Protein AF-A0A957MVU7-F1 (afdb_monomer_lite)

Foldseek 3Di:
DVLLLLVVVLVVCCDPVRVVVCVVVSVVSQVVSCVVVVHRSVVCVVVSVCCVPPPVQLNCLNNDPVWDQQQKAWEQEPVDDQPVRTAIDGNQVCLFWFQWDADDPVNSCVSCVVSVHHPVVSPCPDHLHYTYTPDTDPGTWDKAKEAADDCLPPDLVQALDWGWGARIAIGTPCCVSDPPNVSSNVSRRGDTWTKHWFFPADQVRLCVLLVNDPPQDKGWYAYPVRTITIMDTRPSRVVSSVSCVVNVDRRNDPPPPD

Secondary structure (DSSP, 8-state):
-HHHHHHHHHHHTTSTTTTTTTHHHHHHHHHHHHHHHTS-GGGGHHHHHHHHHH-HHHHHHHH-SS---TTEEEEEETTS-TTTTEEEEEHHHHHHHEEEEE--HHHHHHHHHHTT--GGGGS-SS-S-EEEEEEE-SSPPPEEEEESS--TT--TTTTTS-EEE--EEEEES-GGGSTTHHHHHHHHHH--EEEEEEET--HHHHHHHTT--TTS--EEEE-TTS-EEEEEEHHHHHHHHHHHHHHT--SS------

Radius of gyration: 21.15 Å; chains: 1; bounding box: 61×35×56 Å

pLDDT: mean 87.17, std 9.94, range [28.41, 95.75]

Sequence (258 aa):
WGVFQSLRVVQKLSGHLVRNQYEQVRTNLIRRYGDAFRFGIMKKVGTYNELANEHKTLYDEVTSFRGGTYFGCAVLDESEDGDDQIKTYDLFALIANGNLATLSEDDFRAYVQRQGLRPESVGCENPLAYFRLRGFLPERTRYAIRLKQNVADWDNGRLGVARVLQGVQIQAEYPQSIPDYNGINRRLVQRKVPAVICLQYHPLQLKRNLRLPMLFPLFEFQSLDNLQGAIAFGREALLLHTALKQSRLDCGGTAIIC

Structure (mmCIF, N/CA/C/O backbone):
data_AF-A0A957MVU7-F1
#
_entry.id   AF-A0A957MVU7-F1
#
loop_
_atom_site.group_PDB
_atom_site.id
_atom_site.type_symbol
_atom_site.label_atom_id
_atom_site.label_alt_id
_atom_site.label_comp_id
_atom_site.label_asym_id
_atom_site.label_entity_id
_atom_site.label_seq_id
_atom_site.pdbx_PDB_ins_code
_atom_site.Cartn_x
_atom_site.Cartn_y
_atom_site.Cartn_z
_atom_site.occupancy
_atom_site.B_iso_or_equiv
_atom_site.auth_seq_id
_atom_site.auth_comp_id
_atom_site.auth_asym_id
_atom_site.auth_atom_id
_atom_site.pdbx_PDB_model_num
ATOM 1 N N . TRP A 1 1 ? -10.277 -1.260 12.980 1.00 86.06 1 TRP A N 1
ATOM 2 C CA . TRP A 1 1 ? -10.706 -1.102 11.574 1.00 86.06 1 TRP A CA 1
ATOM 3 C C . TRP A 1 1 ? -11.856 -2.025 11.168 1.00 86.06 1 TRP A C 1
ATOM 5 O O . TRP A 1 1 ? -12.802 -1.520 10.583 1.00 86.06 1 TRP A O 1
ATOM 15 N N . GLY A 1 2 ? -11.875 -3.315 11.545 1.00 85.00 2 GLY A N 1
ATOM 16 C CA . GLY A 1 2 ? -12.972 -4.243 11.184 1.00 85.00 2 GLY A CA 1
ATOM 17 C C . GLY A 1 2 ? -14.398 -3.822 11.595 1.00 85.00 2 GLY A C 1
ATOM 18 O O . GLY A 1 2 ? -15.365 -4.165 10.916 1.00 85.00 2 GLY A O 1
ATOM 19 N N . VAL A 1 3 ? -14.548 -2.998 12.642 1.00 87.69 3 VAL A N 1
ATOM 20 C CA . VAL A 1 3 ? -15.855 -2.423 13.013 1.00 87.69 3 VAL A CA 1
ATOM 21 C C . VAL A 1 3 ? -16.474 -1.582 11.892 1.00 87.69 3 VAL A C 1
ATOM 23 O O . VAL A 1 3 ? -17.686 -1.602 11.711 1.00 87.69 3 VAL A O 1
ATOM 26 N N . PHE A 1 4 ? -15.664 -0.880 11.097 1.00 88.62 4 PHE A N 1
ATOM 27 C CA . PHE A 1 4 ? -16.166 -0.023 10.023 1.00 88.62 4 PHE A CA 1
ATOM 28 C C . PHE A 1 4 ? -16.664 -0.835 8.822 1.00 88.62 4 PHE A C 1
ATOM 30 O O . PHE A 1 4 ? -17.662 -0.464 8.211 1.00 88.62 4 PHE A O 1
ATOM 37 N N . GLN A 1 5 ? -16.055 -1.993 8.542 1.00 86.94 5 GLN A N 1
ATOM 38 C CA . GLN A 1 5 ? -16.598 -2.945 7.564 1.00 86.94 5 GLN A CA 1
ATOM 39 C C . GLN A 1 5 ? -17.967 -3.469 8.010 1.00 86.94 5 GLN A C 1
ATOM 41 O O . GLN A 1 5 ? -18.907 -3.519 7.220 1.00 86.94 5 GLN A O 1
ATOM 46 N N . SER A 1 6 ? -18.102 -3.782 9.300 1.00 88.50 6 SER A N 1
ATOM 47 C CA . SER A 1 6 ? -19.367 -4.244 9.886 1.00 88.50 6 SER A CA 1
ATOM 48 C C . SER A 1 6 ? -20.445 -3.151 9.844 1.00 88.50 6 SER A C 1
ATOM 50 O O . SER A 1 6 ? -21.591 -3.414 9.480 1.00 88.50 6 SER A O 1
ATOM 52 N N . LEU A 1 7 ? -20.070 -1.900 10.136 1.00 88.50 7 LEU A N 1
ATOM 53 C CA . LEU A 1 7 ? -20.958 -0.741 10.019 1.00 88.50 7 LEU A CA 1
ATOM 54 C C . LEU A 1 7 ? -21.428 -0.504 8.583 1.00 88.50 7 LEU A C 1
ATOM 56 O O . LEU A 1 7 ? -22.610 -0.237 8.386 1.00 88.50 7 LEU A O 1
ATOM 60 N N . ARG A 1 8 ? -20.557 -0.669 7.579 1.00 88.12 8 ARG A N 1
ATOM 61 C CA . ARG A 1 8 ? -20.942 -0.554 6.164 1.00 88.12 8 ARG A CA 1
ATOM 62 C C . ARG A 1 8 ? -22.044 -1.547 5.790 1.00 88.12 8 ARG A C 1
ATOM 64 O O . ARG A 1 8 ? -22.980 -1.178 5.083 1.00 88.12 8 ARG A O 1
ATOM 71 N N . VAL A 1 9 ? -21.959 -2.790 6.271 1.00 88.25 9 VAL A N 1
ATOM 72 C CA . VAL A 1 9 ? -23.002 -3.810 6.051 1.00 88.25 9 VAL A CA 1
ATOM 73 C C . VAL A 1 9 ? -24.320 -3.369 6.688 1.00 88.25 9 VAL A C 1
ATOM 75 O O . VAL A 1 9 ? -25.351 -3.343 6.017 1.00 88.25 9 VAL A O 1
ATOM 78 N N . VAL A 1 10 ? -24.285 -2.950 7.956 1.00 88.19 10 VAL A N 1
ATOM 79 C CA . VAL A 1 10 ? -25.474 -2.474 8.685 1.00 88.19 10 VAL A CA 1
ATOM 80 C C . VAL A 1 10 ? -26.109 -1.256 8.003 1.00 88.19 10 VAL A C 1
ATOM 82 O O . VAL A 1 10 ? -27.333 -1.196 7.870 1.00 88.19 10 VAL A O 1
ATOM 85 N N . GLN A 1 11 ? -25.303 -0.305 7.526 1.00 85.88 11 GLN A N 1
ATOM 86 C CA . GLN A 1 11 ? -25.790 0.869 6.802 1.00 85.88 11 GLN A CA 1
ATOM 87 C C . GLN A 1 11 ? -26.422 0.503 5.457 1.00 85.88 11 GLN A C 1
ATOM 89 O O . GLN A 1 11 ? -27.505 0.999 5.154 1.00 85.88 11 GLN A O 1
ATOM 94 N N . LYS A 1 12 ? -25.823 -0.412 4.679 1.00 86.19 12 LYS A N 1
ATOM 95 C CA . LYS A 1 12 ? -26.431 -0.893 3.425 1.00 86.19 12 LYS A CA 1
ATOM 96 C C . LYS A 1 12 ? -27.800 -1.541 3.661 1.00 86.19 12 LYS A C 1
ATOM 98 O O . LYS A 1 12 ? -28.735 -1.271 2.915 1.00 86.19 12 LYS A O 1
ATOM 103 N N . LEU A 1 13 ? -27.945 -2.313 4.738 1.00 85.50 13 LEU A N 1
ATOM 104 C CA . LEU A 1 13 ? -29.222 -2.919 5.151 1.00 85.50 13 LEU A CA 1
ATOM 105 C C . LEU A 1 13 ? -30.216 -1.915 5.768 1.00 85.50 13 LEU A C 1
ATOM 107 O O . LEU A 1 13 ? -31.362 -2.262 6.054 1.00 85.50 13 LEU A O 1
ATOM 111 N N . SER A 1 14 ? -29.790 -0.674 5.998 1.00 81.62 14 SER A N 1
ATOM 112 C CA . SER A 1 14 ? -30.642 0.421 6.478 1.00 81.62 14 SER A CA 1
ATOM 113 C C . SER A 1 14 ? -31.142 1.323 5.345 1.00 81.62 14 SER A C 1
ATOM 115 O O . SER A 1 14 ? -31.907 2.250 5.607 1.00 81.62 14 SER A O 1
ATOM 117 N N . GLY A 1 15 ? -30.734 1.059 4.097 1.00 82.69 15 GLY A N 1
ATOM 118 C CA . GLY A 1 15 ? -31.164 1.816 2.924 1.00 82.69 15 GLY A CA 1
ATOM 119 C C . GLY A 1 15 ? -32.669 1.700 2.678 1.00 82.69 15 GLY A C 1
ATOM 120 O O . GLY A 1 15 ? -33.248 0.626 2.838 1.00 82.69 15 GLY A O 1
ATOM 121 N N . HIS A 1 16 ? -33.300 2.803 2.264 1.00 76.00 16 HIS A N 1
ATOM 122 C CA . HIS A 1 16 ? -34.761 2.933 2.147 1.00 76.00 16 HIS A CA 1
ATOM 123 C C . HIS A 1 16 ? -35.441 1.799 1.365 1.00 76.00 16 HIS A C 1
ATOM 125 O O . HIS A 1 16 ? -36.523 1.369 1.747 1.00 76.00 16 HIS A O 1
ATOM 131 N N . LEU A 1 17 ? -34.782 1.275 0.329 1.00 76.81 17 LEU A N 1
ATOM 132 C CA . LEU A 1 17 ? -35.312 0.212 -0.530 1.00 76.81 17 LEU A CA 1
ATOM 133 C C . LEU A 1 17 ? -35.444 -1.150 0.171 1.00 76.81 17 LEU A C 1
ATOM 135 O O . LEU A 1 17 ? -36.280 -1.956 -0.215 1.00 76.81 17 LEU A O 1
ATOM 139 N N . VAL A 1 18 ? -34.624 -1.418 1.190 1.00 80.88 18 VAL A N 1
ATOM 140 C CA . VAL A 1 18 ? -34.488 -2.754 1.803 1.00 80.88 18 VAL A CA 1
ATOM 141 C C . VAL A 1 18 ? -34.670 -2.743 3.326 1.00 80.88 18 VAL A C 1
ATOM 143 O O . VAL A 1 18 ? -34.659 -3.787 3.978 1.00 80.88 18 VAL A O 1
ATOM 146 N N . ARG A 1 19 ? -34.872 -1.558 3.915 1.00 77.62 19 ARG A N 1
ATOM 147 C CA . ARG A 1 19 ? -34.878 -1.323 5.366 1.00 77.62 19 ARG A CA 1
ATOM 148 C C . ARG A 1 19 ? -35.878 -2.187 6.135 1.00 77.62 19 ARG A C 1
ATOM 150 O O . ARG A 1 19 ? -35.524 -2.671 7.213 1.00 77.62 19 ARG A O 1
ATOM 157 N N . ASN A 1 20 ? -37.093 -2.339 5.604 1.00 78.19 20 ASN A N 1
ATOM 158 C CA . ASN A 1 20 ? -38.175 -3.093 6.248 1.00 78.19 20 ASN A CA 1
ATOM 159 C C . ASN A 1 20 ? -37.984 -4.607 6.075 1.00 78.19 20 ASN A C 1
ATOM 161 O O . ASN A 1 20 ? -38.285 -5.374 6.981 1.00 78.19 20 ASN A O 1
ATOM 165 N N . GLN A 1 21 ? -37.415 -5.038 4.946 1.00 83.44 21 G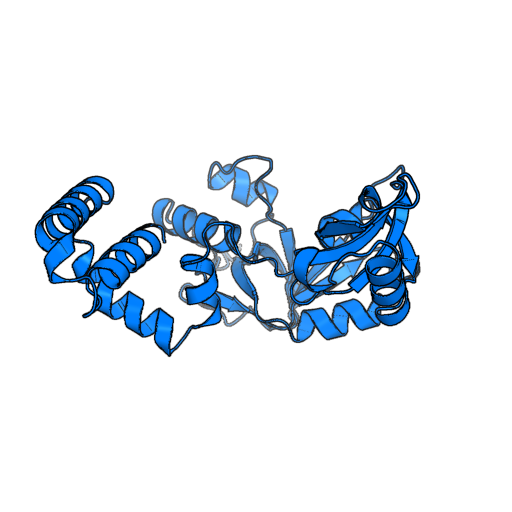LN A N 1
ATOM 166 C CA . GLN A 1 21 ? -37.179 -6.456 4.649 1.00 83.44 21 GLN A CA 1
ATOM 167 C C . GLN A 1 21 ? -36.094 -7.066 5.549 1.00 83.44 21 GLN A C 1
ATOM 169 O O . GLN A 1 21 ? -36.184 -8.229 5.930 1.00 83.44 21 GLN A O 1
ATOM 174 N N . TYR A 1 22 ? -35.080 -6.280 5.925 1.00 85.50 22 TYR A N 1
ATOM 175 C CA . TYR A 1 22 ? -33.943 -6.757 6.722 1.00 85.50 22 TYR A CA 1
ATOM 176 C C . TYR A 1 22 ? -33.924 -6.238 8.160 1.00 85.50 22 TYR A C 1
ATOM 178 O O . TYR A 1 22 ? -32.870 -6.243 8.792 1.00 85.50 22 TYR A O 1
ATOM 186 N N . GLU A 1 23 ? -35.053 -5.797 8.715 1.00 86.62 23 GLU A N 1
ATOM 187 C CA . GLU A 1 23 ? -35.084 -5.227 10.065 1.00 86.62 23 GLU A CA 1
ATOM 188 C C . GLU A 1 23 ? -34.569 -6.202 11.138 1.00 86.62 23 GLU A C 1
ATOM 190 O O . GLU A 1 23 ? -33.639 -5.878 11.882 1.00 86.62 23 GLU A O 1
ATOM 195 N N . GLN A 1 24 ? -35.101 -7.427 11.173 1.00 87.56 24 GLN A N 1
ATOM 196 C CA . GLN A 1 24 ? -34.690 -8.437 12.152 1.00 87.56 24 GLN A CA 1
ATOM 197 C C . GLN A 1 24 ? -33.235 -8.887 11.941 1.00 87.56 24 GLN A C 1
ATOM 199 O O . GLN A 1 24 ? -32.490 -9.089 12.904 1.00 87.56 24 GLN A O 1
ATOM 204 N N . VAL A 1 25 ? -32.798 -8.991 10.680 1.00 88.81 25 VAL A N 1
ATOM 205 C CA . VAL A 1 25 ? -31.408 -9.315 10.319 1.00 88.81 25 VAL A CA 1
ATOM 206 C C . VAL A 1 25 ? -30.463 -8.214 10.798 1.00 88.81 25 VAL A C 1
ATOM 208 O O . VAL A 1 25 ? -29.447 -8.510 11.425 1.00 88.81 25 VAL A O 1
ATOM 211 N N . ARG A 1 26 ? -30.815 -6.943 10.580 1.00 88.81 26 ARG A N 1
ATOM 212 C CA . ARG A 1 26 ? -30.038 -5.776 11.010 1.00 88.81 26 ARG A CA 1
ATOM 213 C C . ARG A 1 26 ? -29.869 -5.748 12.527 1.00 88.81 26 ARG A C 1
ATOM 215 O O . ARG A 1 26 ? -28.742 -5.619 12.999 1.00 88.81 26 ARG A O 1
ATOM 222 N N . THR A 1 27 ? -30.950 -5.914 13.287 1.00 88.75 27 THR A N 1
ATOM 223 C CA . THR A 1 27 ? -30.901 -5.931 14.760 1.00 88.75 27 THR A CA 1
ATOM 224 C C . THR A 1 27 ? -30.015 -7.066 15.275 1.00 88.75 27 THR A C 1
ATOM 226 O O . THR A 1 27 ? -29.168 -6.858 16.147 1.00 88.75 27 THR A O 1
ATOM 229 N N . ASN A 1 28 ? -30.135 -8.258 14.683 1.00 91.12 28 ASN A N 1
ATOM 230 C CA . ASN A 1 28 ? -29.285 -9.394 15.029 1.00 91.12 28 ASN A CA 1
ATOM 231 C C . ASN A 1 28 ? -27.808 -9.164 14.682 1.00 91.12 28 ASN A C 1
ATOM 233 O O . ASN A 1 28 ? -26.943 -9.516 15.484 1.00 91.12 28 ASN A O 1
ATOM 237 N N . LEU A 1 29 ? -27.509 -8.561 13.529 1.00 90.31 29 LEU A N 1
ATOM 238 C CA . LEU A 1 29 ? -26.141 -8.226 13.129 1.00 90.31 29 LEU A CA 1
ATOM 239 C C . LEU A 1 29 ? -25.517 -7.184 14.057 1.00 90.31 29 LEU A C 1
ATOM 241 O O . LEU A 1 29 ? -24.389 -7.379 14.498 1.00 90.31 29 LEU A O 1
ATOM 245 N N . ILE A 1 30 ? -26.246 -6.119 14.408 1.00 90.94 30 ILE A N 1
ATOM 246 C CA . ILE A 1 30 ? -25.759 -5.094 15.344 1.00 90.94 30 ILE A CA 1
ATOM 247 C C . ILE A 1 30 ? -25.367 -5.728 16.680 1.00 90.94 30 ILE A C 1
ATOM 249 O O . ILE A 1 30 ? -24.285 -5.438 17.190 1.00 90.94 30 ILE A O 1
ATOM 253 N N . ARG A 1 31 ? -26.209 -6.625 17.213 1.00 90.81 31 ARG A N 1
ATOM 254 C CA . ARG A 1 31 ? -25.914 -7.367 18.444 1.00 90.81 31 ARG A CA 1
ATOM 255 C C . ARG A 1 31 ? -24.671 -8.245 18.291 1.00 90.81 31 ARG A C 1
ATOM 257 O O . ARG A 1 31 ? -23.716 -8.059 19.032 1.00 90.81 31 ARG A O 1
ATOM 264 N N . ARG A 1 32 ? -24.638 -9.126 17.281 1.00 91.00 32 ARG A N 1
ATOM 265 C CA . ARG A 1 32 ? -23.510 -10.050 17.048 1.00 91.00 32 ARG A CA 1
ATOM 266 C C . ARG A 1 32 ? -22.180 -9.321 16.865 1.00 91.00 32 ARG A C 1
ATOM 268 O O . ARG A 1 32 ? -21.165 -9.750 17.404 1.00 91.00 32 ARG A O 1
ATOM 275 N N . TYR A 1 33 ? -22.173 -8.220 16.118 1.00 90.81 33 TYR A N 1
ATOM 276 C CA . TYR A 1 33 ? -20.974 -7.401 15.965 1.00 90.81 33 TYR A CA 1
ATOM 277 C C . TYR A 1 33 ? -20.600 -6.693 17.269 1.00 90.81 33 TYR A C 1
ATOM 279 O O . TYR A 1 33 ? -19.418 -6.620 17.595 1.00 90.81 33 TYR A O 1
ATOM 287 N N . GLY A 1 34 ? -21.582 -6.204 18.031 1.00 88.94 34 GLY A N 1
ATOM 288 C CA . GLY A 1 34 ? -21.348 -5.636 19.357 1.00 88.94 34 GLY A CA 1
ATOM 289 C C . GLY A 1 34 ? -20.652 -6.617 20.300 1.00 88.94 34 GLY A C 1
ATOM 290 O O . GLY A 1 34 ? -19.657 -6.254 20.928 1.00 88.94 34 GLY A O 1
ATOM 291 N N . ASP A 1 35 ? -21.115 -7.867 20.318 1.00 89.81 35 ASP A N 1
ATOM 292 C CA . ASP A 1 35 ? -20.534 -8.951 21.114 1.00 89.81 35 ASP A CA 1
ATOM 293 C C . ASP A 1 35 ? -19.112 -9.292 20.639 1.00 89.81 35 ASP A C 1
ATOM 295 O O . ASP A 1 35 ? -18.181 -9.365 21.443 1.00 89.81 35 ASP A O 1
ATOM 299 N N . ALA A 1 36 ? -18.912 -9.424 19.321 1.00 88.44 36 ALA A N 1
ATOM 300 C CA . ALA A 1 36 ? -17.615 -9.755 18.730 1.00 88.44 36 ALA A CA 1
ATOM 301 C C . ALA A 1 36 ? -16.540 -8.692 19.010 1.00 88.44 36 ALA A C 1
ATOM 303 O O . ALA A 1 36 ? -15.396 -9.024 19.319 1.00 88.44 36 ALA A O 1
ATOM 304 N N . PHE A 1 37 ? -16.897 -7.408 18.920 1.00 85.69 37 PHE A N 1
ATOM 305 C CA . PHE A 1 37 ? -15.965 -6.308 19.173 1.00 85.69 37 PHE A CA 1
ATOM 306 C C . PHE A 1 37 ? -15.919 -5.869 20.642 1.00 85.69 37 PHE A C 1
ATOM 308 O O . PHE A 1 37 ? -15.057 -5.066 20.997 1.00 85.69 37 PHE A O 1
ATOM 315 N N . ARG A 1 38 ? -16.810 -6.393 21.495 1.00 86.12 38 ARG A N 1
ATOM 316 C CA . ARG A 1 38 ? -16.977 -6.015 22.910 1.00 86.12 38 ARG A CA 1
ATOM 317 C C . ARG A 1 38 ? -17.291 -4.528 23.126 1.00 86.12 38 ARG A C 1
ATOM 319 O O . ARG A 1 38 ? -16.951 -3.958 24.160 1.00 86.12 38 ARG A O 1
ATOM 326 N N . PHE A 1 39 ? -17.934 -3.879 22.155 1.00 86.06 39 PHE A N 1
ATOM 327 C CA . PHE A 1 39 ? -18.465 -2.520 22.295 1.00 86.06 39 PHE A CA 1
ATOM 328 C C . PHE A 1 39 ? -19.605 -2.264 21.306 1.00 86.06 39 PHE A C 1
ATOM 330 O O . PHE A 1 39 ? -19.678 -2.867 20.240 1.00 86.06 39 PHE A O 1
ATOM 337 N N . GLY A 1 40 ? -20.485 -1.310 21.625 1.00 84.19 40 GLY A N 1
ATOM 338 C CA . GLY A 1 40 ? -21.596 -0.945 20.745 1.00 84.19 40 GLY A CA 1
ATOM 339 C C . GLY A 1 40 ? -21.114 -0.316 19.436 1.00 84.19 40 GLY A C 1
ATOM 340 O O . GLY A 1 40 ? -20.705 0.846 19.432 1.00 84.19 40 GLY A O 1
ATOM 341 N N . ILE A 1 41 ? -21.203 -1.053 18.323 1.00 86.19 41 ILE A N 1
ATOM 342 C CA . ILE A 1 41 ? -20.700 -0.607 17.011 1.00 86.19 41 ILE A CA 1
ATOM 343 C C . ILE A 1 41 ? -21.325 0.715 16.548 1.00 86.19 41 ILE A C 1
ATOM 345 O O . ILE A 1 41 ? -20.646 1.535 15.936 1.00 86.19 41 ILE A O 1
ATOM 349 N N . MET A 1 42 ? -22.583 0.977 16.922 1.00 87.06 42 MET A N 1
ATOM 350 C CA . MET A 1 42 ? -23.302 2.202 16.560 1.00 87.06 42 MET A CA 1
ATOM 351 C C . MET A 1 42 ? -22.665 3.465 17.157 1.00 87.06 42 MET A C 1
ATOM 353 O O . MET A 1 42 ? -22.775 4.538 16.574 1.00 87.06 42 MET A O 1
ATOM 357 N N . LYS A 1 43 ? -21.901 3.343 18.255 1.00 88.19 43 LYS A N 1
ATOM 358 C CA . LYS A 1 43 ? -21.133 4.460 18.834 1.00 88.19 43 LYS A CA 1
ATOM 359 C C . LYS A 1 43 ? -20.012 4.955 17.909 1.00 88.19 43 LYS A C 1
ATOM 361 O O . LYS A 1 43 ? -19.466 6.027 18.137 1.00 88.19 43 LYS A O 1
ATOM 366 N N . LYS A 1 44 ? -19.643 4.181 16.881 1.00 88.50 44 LYS A N 1
ATOM 367 C CA . 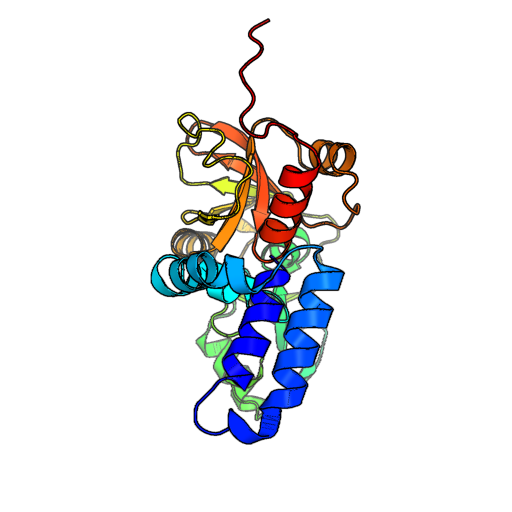LYS A 1 44 ? -18.606 4.531 15.897 1.00 88.50 44 LYS A CA 1
ATOM 368 C C . LYS A 1 44 ? -19.161 5.107 14.592 1.00 88.50 44 LYS A C 1
ATOM 370 O O . LYS A 1 44 ? -1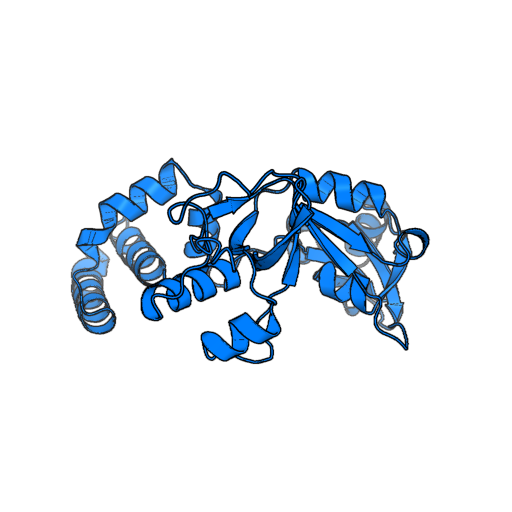8.372 5.388 13.697 1.00 88.50 44 LYS A O 1
ATOM 375 N N . VAL A 1 45 ? -20.476 5.327 14.486 1.00 87.62 45 VAL A N 1
ATOM 376 C CA . VAL A 1 45 ? -21.099 5.920 13.286 1.00 87.62 45 VAL A CA 1
ATOM 377 C C . VAL A 1 45 ? -20.592 7.339 13.019 1.00 87.62 45 VAL A C 1
ATOM 379 O O . VAL A 1 45 ? -20.327 7.661 11.868 1.00 87.62 45 VAL A O 1
ATOM 382 N N . GLY A 1 46 ? -20.384 8.157 14.059 1.00 86.69 46 GLY A N 1
ATOM 383 C CA . GLY A 1 46 ? -19.814 9.503 13.904 1.00 86.69 46 GLY A CA 1
ATOM 384 C C . GLY A 1 46 ? -18.446 9.470 13.218 1.00 86.69 46 GLY A C 1
ATOM 385 O O . GLY A 1 46 ? -18.295 10.007 12.128 1.00 86.69 46 GLY A O 1
ATOM 386 N N . THR A 1 47 ? -17.496 8.720 13.788 1.00 86.25 47 THR A N 1
ATOM 387 C CA . THR A 1 47 ? -16.154 8.521 13.206 1.00 86.25 47 THR A CA 1
ATOM 388 C C . THR A 1 47 ? -16.201 7.866 11.822 1.00 86.25 47 THR A C 1
ATOM 390 O O . THR A 1 47 ? -15.356 8.136 10.979 1.00 86.25 47 THR A O 1
ATOM 393 N N . TYR A 1 48 ? -17.169 6.983 11.568 1.00 87.56 48 TYR A N 1
ATOM 394 C CA . TYR A 1 48 ? -17.357 6.387 10.245 1.00 87.56 48 TYR A CA 1
ATOM 395 C C . TYR A 1 48 ? -17.754 7.442 9.203 1.00 87.56 48 TYR A C 1
ATOM 397 O O . TYR A 1 48 ? -17.194 7.454 8.110 1.00 87.56 48 TYR A O 1
ATOM 405 N N . ASN A 1 49 ? -18.696 8.328 9.538 1.00 87.00 49 ASN A N 1
ATOM 406 C CA . ASN A 1 49 ? -19.154 9.388 8.639 1.00 87.00 49 ASN A CA 1
ATOM 407 C C . ASN A 1 49 ? -18.066 10.447 8.421 1.00 87.00 49 ASN A C 1
ATOM 409 O O . ASN A 1 49 ? -17.858 10.877 7.293 1.00 87.00 49 ASN A O 1
ATOM 413 N N . GLU A 1 50 ? -17.341 10.816 9.477 1.00 88.75 50 GLU A N 1
ATOM 414 C CA . GLU A 1 50 ? -16.154 11.677 9.402 1.00 88.75 50 GLU A CA 1
ATOM 415 C C . GLU A 1 50 ? -15.117 11.087 8.436 1.00 88.75 50 GLU A C 1
ATOM 417 O O . GLU A 1 50 ? -14.705 11.746 7.486 1.00 88.75 50 GLU A O 1
ATOM 422 N N . LEU A 1 51 ? -14.785 9.798 8.583 1.00 87.56 51 LEU A N 1
ATOM 423 C CA . LEU A 1 51 ? -13.858 9.110 7.683 1.00 87.56 51 LEU A CA 1
ATOM 424 C C . LEU A 1 51 ? -14.351 9.124 6.226 1.00 87.56 51 LEU A C 1
ATOM 426 O O . LEU A 1 51 ? -13.561 9.367 5.315 1.00 87.56 51 LEU A O 1
ATOM 430 N N . ALA A 1 52 ? -15.645 8.873 6.004 1.00 87.12 52 ALA A N 1
ATOM 431 C CA . ALA A 1 52 ? -16.250 8.860 4.673 1.00 87.12 52 ALA A CA 1
ATOM 432 C C . ALA A 1 52 ? -16.226 10.241 3.995 1.00 87.12 52 ALA A C 1
ATOM 434 O O . ALA A 1 52 ? -16.014 10.321 2.784 1.00 87.12 52 ALA A O 1
ATOM 435 N N . ASN A 1 53 ? -16.417 11.312 4.768 1.00 87.50 53 ASN A N 1
ATOM 436 C CA . ASN A 1 53 ? -16.516 12.676 4.252 1.00 87.50 53 ASN A CA 1
ATOM 437 C C . ASN A 1 53 ? -15.146 13.356 4.111 1.00 87.50 53 ASN A C 1
ATOM 439 O O . ASN A 1 53 ? -14.886 14.009 3.104 1.00 87.50 53 ASN A O 1
ATOM 443 N N . GLU A 1 54 ? -14.261 13.192 5.095 1.00 86.75 54 GLU A N 1
ATOM 444 C CA . GLU A 1 54 ? -13.009 13.956 5.202 1.00 86.75 54 GLU A CA 1
ATOM 445 C C . GLU A 1 54 ? -11.778 13.155 4.755 1.00 86.75 54 GLU A C 1
ATOM 447 O O . GLU A 1 54 ? -10.752 13.716 4.360 1.00 86.75 54 GLU A O 1
ATOM 452 N N . HIS A 1 55 ? -11.859 11.822 4.775 1.00 87.19 55 HIS A N 1
ATOM 453 C CA . HIS A 1 55 ? -10.717 10.931 4.560 1.00 87.19 55 HIS A CA 1
ATOM 454 C C . HIS A 1 55 ? -11.035 9.800 3.578 1.00 87.19 55 HIS A C 1
ATOM 456 O O . HIS A 1 55 ? -10.723 8.633 3.826 1.00 87.19 55 HIS A O 1
ATOM 462 N N . LYS A 1 56 ? -11.600 10.162 2.419 1.00 87.12 56 LYS A N 1
ATOM 463 C CA . LYS A 1 56 ? -12.097 9.227 1.397 1.00 87.12 56 LYS A CA 1
ATOM 464 C C . LYS A 1 56 ? -11.144 8.069 1.070 1.00 87.12 56 LYS A C 1
ATOM 46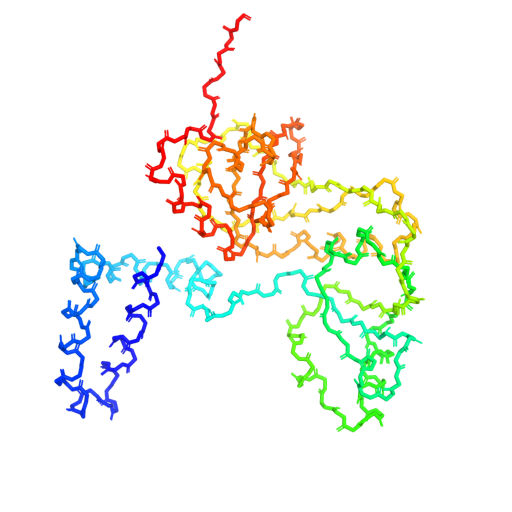6 O O . LYS A 1 56 ? -11.562 6.924 1.107 1.00 87.12 56 LYS A O 1
ATOM 471 N N . THR A 1 57 ? -9.856 8.325 0.834 1.00 86.00 57 THR A N 1
ATOM 472 C CA . THR A 1 57 ? -8.885 7.257 0.513 1.00 86.00 57 THR A CA 1
ATOM 473 C C . THR A 1 57 ? -8.706 6.253 1.658 1.00 86.00 57 THR A C 1
ATOM 475 O O . THR A 1 57 ? -8.608 5.053 1.425 1.00 86.00 57 THR A O 1
ATOM 478 N N . LEU A 1 58 ? -8.688 6.722 2.909 1.00 87.50 58 LEU A N 1
ATOM 479 C CA . LEU A 1 58 ? -8.594 5.839 4.073 1.00 87.50 58 LEU A CA 1
ATOM 480 C C . LEU A 1 58 ? -9.913 5.085 4.292 1.00 87.50 58 LEU A C 1
ATOM 482 O O . LEU A 1 58 ? -9.896 3.909 4.646 1.00 87.50 58 LEU A O 1
ATOM 486 N N . TYR A 1 59 ? -11.051 5.738 4.047 1.00 88.94 59 TYR A N 1
ATOM 487 C CA . TYR A 1 59 ? -12.369 5.107 4.059 1.00 88.94 59 TYR A CA 1
ATOM 488 C C . TYR A 1 59 ? -12.490 3.988 3.016 1.00 88.94 59 TYR A C 1
ATOM 490 O O . TYR A 1 59 ? -12.922 2.880 3.351 1.00 88.94 59 TYR A O 1
ATOM 498 N N . ASP A 1 60 ? -12.086 4.253 1.775 1.00 87.94 60 ASP A N 1
ATOM 499 C CA . ASP A 1 60 ? -12.123 3.287 0.677 1.00 87.94 60 ASP A CA 1
ATOM 500 C C . ASP A 1 60 ? -11.273 2.060 1.030 1.00 87.94 60 ASP A C 1
ATOM 502 O O . ASP A 1 60 ? -11.746 0.930 0.912 1.00 87.94 60 ASP A O 1
ATOM 506 N N . GLU A 1 61 ? -10.082 2.263 1.601 1.00 89.62 61 GLU A N 1
ATOM 507 C CA . GLU A 1 61 ? -9.228 1.164 2.057 1.00 89.62 61 GLU A CA 1
ATOM 508 C C . GLU A 1 61 ? -9.881 0.326 3.153 1.00 89.62 61 GLU A C 1
ATOM 510 O O . GLU A 1 61 ? -9.966 -0.898 3.051 1.00 89.62 61 GLU A O 1
ATOM 515 N N . VAL A 1 62 ? -10.383 0.984 4.199 1.00 87.81 62 VAL A N 1
ATOM 516 C CA . VAL A 1 62 ? -11.021 0.326 5.344 1.00 87.81 62 VAL A CA 1
ATOM 517 C C . VAL A 1 62 ? -12.240 -0.479 4.907 1.00 87.81 62 VAL A C 1
ATOM 519 O O . VAL A 1 62 ? -12.512 -1.546 5.462 1.00 87.81 62 VAL A O 1
ATOM 522 N N . THR A 1 63 ? -12.990 0.032 3.934 1.00 85.19 63 THR A N 1
ATOM 523 C CA . THR A 1 63 ? -14.218 -0.597 3.453 1.00 85.19 63 THR A CA 1
ATOM 524 C C . THR A 1 63 ? -14.001 -1.580 2.310 1.00 85.19 63 THR A C 1
ATOM 526 O O . THR A 1 63 ? -14.915 -2.360 2.022 1.00 85.19 63 THR A O 1
ATOM 529 N N . SER A 1 64 ? -12.825 -1.589 1.685 1.00 83.62 64 SER A N 1
ATOM 530 C CA . SER A 1 64 ? -12.452 -2.576 0.678 1.00 83.62 64 SER A CA 1
ATOM 531 C C . SER A 1 64 ? -12.406 -3.984 1.289 1.00 83.62 64 SER A C 1
ATOM 533 O O . SER A 1 64 ? -11.977 -4.194 2.426 1.00 83.62 64 SER A O 1
ATOM 535 N N . PHE A 1 65 ? -12.883 -4.980 0.540 1.00 68.38 65 PHE A N 1
ATOM 536 C CA . PHE A 1 65 ? -12.873 -6.371 1.005 1.00 68.38 65 PHE A CA 1
ATOM 537 C C . PHE A 1 65 ? -11.479 -7.007 0.864 1.00 68.38 65 PHE A C 1
ATOM 539 O O . PHE A 1 65 ? -11.055 -7.795 1.714 1.00 68.38 65 PHE A O 1
ATOM 546 N N . ARG A 1 66 ? -10.749 -6.635 -0.197 1.00 69.25 66 ARG A N 1
ATOM 547 C CA . ARG A 1 66 ? -9.433 -7.191 -0.548 1.00 69.25 66 ARG A CA 1
ATOM 548 C C . ARG A 1 66 ? -8.250 -6.245 -0.293 1.00 69.25 66 ARG A C 1
ATOM 550 O O . ARG A 1 66 ? -7.124 -6.685 -0.469 1.00 69.25 66 ARG A O 1
ATOM 557 N N . GLY A 1 67 ? -8.473 -5.031 0.214 1.00 69.56 67 GLY A N 1
ATOM 558 C CA . GLY A 1 67 ? -7.445 -3.983 0.211 1.00 69.56 67 GLY A CA 1
ATOM 559 C C . GLY A 1 67 ? -7.391 -3.271 -1.142 1.00 69.56 67 GLY A C 1
ATOM 560 O O . GLY A 1 67 ? -7.853 -3.812 -2.149 1.00 69.56 67 GLY A O 1
ATOM 561 N N . GLY A 1 68 ? -6.874 -2.047 -1.164 1.00 70.94 68 GLY A N 1
ATOM 562 C CA . GLY A 1 68 ? -6.610 -1.298 -2.390 1.00 70.94 68 GLY A CA 1
ATOM 563 C C . GLY A 1 68 ? -5.269 -1.673 -3.026 1.00 70.94 68 GLY A C 1
ATOM 564 O O . GLY A 1 68 ? -4.280 -1.911 -2.332 1.00 70.94 68 GLY A O 1
ATOM 565 N N . THR A 1 69 ? -5.209 -1.676 -4.359 1.00 77.62 69 THR A N 1
ATOM 566 C CA . THR A 1 69 ? -3.979 -1.957 -5.117 1.00 77.62 69 THR A CA 1
ATOM 567 C C . THR A 1 69 ? -3.224 -0.661 -5.419 1.00 77.62 69 THR A C 1
ATOM 569 O O . THR A 1 69 ? -3.319 -0.094 -6.505 1.00 77.62 69 THR A O 1
ATOM 572 N N . TYR A 1 70 ? -2.466 -0.147 -4.451 1.00 87.06 70 TYR A N 1
ATOM 573 C CA . TYR A 1 70 ? -1.778 1.146 -4.614 1.00 87.06 70 TYR A CA 1
ATOM 574 C C . TYR A 1 70 ? -0.546 1.091 -5.514 1.00 87.06 70 TYR A C 1
ATOM 576 O O . TYR A 1 70 ? -0.191 2.103 -6.125 1.00 87.06 70 TYR A O 1
ATOM 584 N N . PHE A 1 71 ? 0.080 -0.082 -5.597 1.00 90.94 71 PHE A N 1
ATOM 585 C CA . PHE A 1 71 ? 1.346 -0.295 -6.292 1.00 90.94 71 PHE A CA 1
ATOM 586 C C . PHE A 1 71 ? 1.240 -1.308 -7.437 1.00 90.94 71 PHE A C 1
ATOM 588 O O . PHE A 1 71 ? 2.245 -1.862 -7.863 1.00 90.94 71 PHE A O 1
ATOM 595 N N . GLY A 1 72 ? 0.025 -1.558 -7.933 1.00 91.00 72 GLY A N 1
ATOM 596 C CA . GLY A 1 72 ? -0.201 -2.502 -9.024 1.00 91.00 72 GLY A CA 1
ATOM 597 C C . GLY A 1 72 ? 0.436 -2.033 -10.330 1.00 91.00 72 GLY A C 1
ATOM 598 O O . GLY A 1 72 ? 0.317 -0.864 -10.704 1.00 91.00 72 GLY A O 1
ATOM 599 N N . CYS A 1 73 ? 1.082 -2.954 -11.029 1.00 92.19 73 CYS A N 1
ATOM 600 C CA . CYS A 1 73 ? 1.627 -2.787 -12.369 1.00 92.19 73 CYS A CA 1
ATOM 601 C C . CYS A 1 73 ? 0.995 -3.811 -13.306 1.00 92.19 73 CYS A C 1
ATOM 603 O O . CYS A 1 73 ? 0.747 -4.950 -12.908 1.00 92.19 73 CYS A O 1
ATOM 605 N N . ALA A 1 74 ? 0.773 -3.398 -14.549 1.00 93.19 74 ALA A N 1
ATOM 606 C CA . ALA A 1 74 ? 0.309 -4.270 -15.613 1.00 93.19 74 ALA A CA 1
ATOM 607 C C . ALA A 1 74 ? 1.521 -4.906 -16.304 1.00 93.19 74 ALA A C 1
ATOM 609 O O . ALA A 1 74 ? 2.494 -4.219 -16.622 1.00 93.19 74 ALA A O 1
ATOM 610 N N . VAL A 1 75 ? 1.489 -6.220 -16.494 1.00 93.88 75 VAL A N 1
ATOM 611 C CA . VAL A 1 75 ? 2.641 -6.991 -16.963 1.00 93.88 75 VAL A CA 1
ATOM 612 C C . VAL A 1 75 ? 2.220 -7.937 -18.077 1.00 93.88 75 VAL A C 1
ATOM 614 O O . VAL A 1 75 ? 1.167 -8.563 -17.984 1.00 93.88 75 VAL A O 1
ATOM 617 N N . LEU A 1 76 ? 3.057 -8.032 -19.109 1.00 94.31 76 LEU A N 1
ATOM 618 C CA . LEU A 1 76 ? 3.048 -9.142 -20.058 1.00 94.31 76 LEU A CA 1
ATOM 619 C C . LEU A 1 76 ? 4.185 -10.095 -19.703 1.00 94.31 76 LEU A C 1
ATOM 621 O O . LEU A 1 76 ? 5.353 -9.710 -19.782 1.00 94.31 76 LEU A O 1
ATOM 625 N N . ASP A 1 77 ? 3.837 -11.294 -19.256 1.00 94.69 77 ASP A N 1
ATOM 626 C CA . ASP A 1 77 ? 4.782 -12.356 -18.926 1.00 94.69 77 ASP A CA 1
ATOM 627 C C . ASP A 1 77 ? 5.215 -13.086 -20.201 1.00 94.69 77 ASP A C 1
ATOM 629 O O . ASP A 1 77 ? 4.433 -13.817 -20.797 1.00 94.69 77 ASP A O 1
ATOM 633 N N . GLU A 1 78 ? 6.460 -12.875 -20.637 1.00 93.75 78 GLU A N 1
ATOM 634 C CA . GLU A 1 78 ? 6.990 -13.482 -21.867 1.00 93.75 78 GLU A CA 1
ATOM 635 C C . GLU A 1 78 ? 7.270 -14.990 -21.707 1.00 93.75 78 GLU A C 1
ATOM 637 O O . GLU A 1 78 ? 7.671 -15.633 -22.675 1.00 93.75 78 GLU A O 1
ATOM 642 N N . SER A 1 79 ? 7.085 -15.559 -20.507 1.00 90.69 79 SER A N 1
ATOM 643 C CA . SER A 1 79 ? 7.207 -17.003 -20.263 1.00 90.69 79 SER A CA 1
ATOM 644 C C . SER A 1 79 ? 5.905 -17.790 -20.455 1.00 90.69 79 SER A C 1
ATOM 646 O O . SER A 1 79 ? 5.940 -19.020 -20.444 1.00 90.69 79 SER A O 1
ATOM 648 N N . GLU A 1 80 ? 4.779 -17.102 -20.641 1.00 91.94 80 GLU A N 1
ATOM 649 C CA . GLU A 1 80 ? 3.462 -17.707 -20.864 1.00 91.94 80 GLU A CA 1
ATOM 650 C C . GLU A 1 80 ? 2.915 -17.335 -22.248 1.00 91.94 80 GLU A C 1
ATOM 652 O O . GLU A 1 80 ? 3.527 -16.560 -22.981 1.00 91.94 80 GLU A O 1
ATOM 657 N N . ASP A 1 81 ? 1.759 -17.883 -22.624 1.00 89.00 81 ASP A N 1
ATOM 658 C CA . ASP A 1 81 ? 1.149 -17.698 -23.943 1.00 89.00 81 ASP A CA 1
ATOM 659 C C . ASP A 1 81 ? -0.297 -17.201 -23.835 1.00 89.00 81 ASP A C 1
ATOM 661 O O . ASP A 1 81 ? -0.996 -17.463 -22.862 1.00 89.00 81 ASP A O 1
ATOM 665 N N . GLY A 1 82 ? -0.761 -16.471 -24.852 1.00 87.56 82 GLY A N 1
ATOM 666 C CA . GLY A 1 82 ? -2.163 -16.055 -24.948 1.00 87.56 82 GLY A CA 1
ATOM 667 C C . GLY A 1 82 ? -2.582 -15.019 -23.902 1.00 87.56 82 GLY A C 1
ATOM 668 O O . GLY A 1 82 ? -1.922 -13.986 -23.733 1.00 87.56 82 GLY A O 1
ATOM 669 N N . ASP A 1 83 ? -3.727 -15.260 -23.268 1.00 85.94 83 ASP A N 1
ATOM 670 C CA . ASP A 1 83 ? -4.303 -14.429 -22.211 1.00 85.94 83 ASP A CA 1
ATOM 671 C C . ASP A 1 83 ? -3.604 -14.605 -20.858 1.00 85.94 83 ASP A C 1
ATOM 673 O O . ASP A 1 83 ? -3.544 -13.638 -20.097 1.00 85.94 83 ASP A O 1
ATOM 677 N N . ASP A 1 84 ? -2.992 -15.764 -20.604 1.00 88.88 84 ASP A N 1
ATOM 678 C CA . ASP A 1 84 ? -2.208 -16.034 -19.391 1.00 88.88 84 ASP A CA 1
ATOM 679 C C . ASP A 1 84 ? -1.001 -15.082 -19.248 1.00 88.88 84 ASP A C 1
ATOM 681 O O . ASP A 1 84 ? -0.626 -14.696 -18.138 1.00 88.88 84 ASP A O 1
ATOM 685 N N . GLN A 1 85 ? -0.474 -14.560 -20.368 1.00 92.31 85 GLN A N 1
ATOM 686 C CA . GLN A 1 85 ? 0.561 -13.515 -20.349 1.00 92.31 85 GLN A CA 1
ATOM 687 C C . GLN A 1 85 ? 0.133 -12.259 -19.582 1.00 92.31 85 GLN A C 1
ATOM 689 O O . GLN A 1 85 ? 0.982 -11.521 -19.079 1.00 92.31 85 GLN A O 1
ATOM 694 N N . ILE A 1 86 ? -1.166 -11.961 -19.531 1.00 92.06 86 ILE A N 1
ATOM 695 C CA . ILE A 1 86 ? -1.684 -10.705 -19.000 1.00 92.06 86 ILE A CA 1
ATOM 696 C C . ILE A 1 86 ? -1.823 -10.821 -17.480 1.00 92.06 86 ILE A C 1
ATOM 698 O O . ILE A 1 86 ? -2.794 -11.365 -16.954 1.00 92.06 86 ILE A O 1
ATOM 702 N N . LYS A 1 87 ? -0.874 -10.229 -16.752 1.00 91.19 87 LYS A N 1
ATOM 703 C CA . LYS A 1 87 ? -0.809 -10.311 -15.289 1.00 91.19 87 LYS A CA 1
ATOM 704 C C . LYS A 1 87 ? -0.780 -8.946 -14.622 1.00 91.19 87 LYS A C 1
ATOM 706 O O . LYS A 1 87 ? -0.367 -7.938 -15.194 1.00 91.19 87 LYS A O 1
ATOM 711 N N . THR A 1 88 ? -1.182 -8.933 -13.354 1.00 90.88 88 THR A N 1
ATOM 712 C CA . THR A 1 88 ? -0.998 -7.787 -12.459 1.00 90.88 88 THR A CA 1
ATOM 713 C C . THR A 1 88 ? -0.062 -8.185 -11.327 1.00 90.88 88 THR A C 1
ATOM 715 O O . THR A 1 88 ? -0.327 -9.150 -10.613 1.00 90.88 88 THR A O 1
ATOM 718 N N . TYR A 1 89 ? 1.010 -7.419 -11.136 1.00 90.75 89 TYR A N 1
ATOM 719 C CA . TYR A 1 89 ? 1.989 -7.640 -10.069 1.00 90.75 89 TYR A CA 1
ATOM 720 C C . TYR A 1 89 ? 2.189 -6.382 -9.224 1.00 90.75 89 TYR A C 1
ATOM 722 O O . TYR A 1 89 ? 1.934 -5.264 -9.670 1.00 90.75 89 TYR A O 1
ATOM 730 N N . ASP A 1 90 ? 2.666 -6.566 -7.994 1.00 91.06 90 ASP A N 1
ATOM 731 C CA . ASP A 1 90 ? 3.086 -5.464 -7.131 1.00 91.06 90 ASP A CA 1
ATOM 732 C C . ASP A 1 90 ? 4.441 -4.899 -7.588 1.00 91.06 90 ASP A C 1
ATOM 734 O O . ASP A 1 90 ? 5.394 -5.647 -7.832 1.00 91.06 90 ASP A O 1
ATOM 738 N N . LEU A 1 91 ? 4.539 -3.571 -7.677 1.00 92.62 91 LEU A N 1
ATOM 739 C CA . LEU A 1 91 ? 5.740 -2.864 -8.120 1.00 92.62 91 LEU A CA 1
ATOM 740 C C . LEU A 1 91 ? 6.981 -3.245 -7.308 1.00 92.62 91 LEU A C 1
ATOM 742 O O . LEU A 1 91 ? 8.057 -3.415 -7.878 1.00 92.62 91 LEU A O 1
ATOM 746 N N . PHE A 1 92 ? 6.856 -3.378 -5.986 1.00 91.69 92 PHE A N 1
ATOM 747 C CA . PHE A 1 92 ? 7.997 -3.684 -5.131 1.00 91.69 92 PHE A CA 1
ATOM 748 C C . PHE A 1 92 ? 8.493 -5.113 -5.346 1.00 91.69 92 PHE A C 1
ATOM 750 O O . PHE A 1 92 ? 9.697 -5.361 -5.269 1.00 91.69 92 PHE A O 1
ATOM 757 N N . ALA A 1 93 ? 7.588 -6.051 -5.641 1.00 90.56 93 ALA A N 1
ATOM 758 C CA . ALA A 1 93 ? 7.952 -7.418 -5.998 1.00 90.56 93 ALA A CA 1
ATOM 759 C C . ALA A 1 93 ? 8.665 -7.482 -7.360 1.00 90.56 93 ALA A C 1
ATOM 761 O O . ALA A 1 93 ? 9.670 -8.190 -7.482 1.00 90.56 93 ALA A O 1
ATOM 762 N N . LEU A 1 94 ? 8.187 -6.712 -8.346 1.00 92.38 94 LEU A N 1
ATOM 763 C CA . LEU A 1 94 ? 8.794 -6.623 -9.677 1.00 92.38 94 LEU A CA 1
ATOM 764 C C . LEU A 1 94 ? 10.173 -5.966 -9.644 1.00 92.38 94 LEU A C 1
ATOM 766 O O . LEU A 1 94 ? 11.107 -6.507 -10.215 1.00 92.38 94 LEU A O 1
ATOM 770 N N . ILE A 1 95 ? 10.335 -4.839 -8.951 1.00 92.00 95 ILE A N 1
ATOM 771 C CA . ILE A 1 95 ? 11.639 -4.163 -8.850 1.00 92.00 95 ILE A CA 1
ATOM 772 C C . ILE A 1 95 ? 12.661 -5.039 -8.121 1.00 92.00 95 ILE A C 1
ATOM 774 O O . ILE A 1 95 ? 13.840 -5.033 -8.458 1.00 92.00 95 ILE A O 1
ATOM 778 N N . ALA A 1 96 ? 12.218 -5.796 -7.118 1.00 90.50 96 ALA A N 1
ATOM 779 C CA . ALA A 1 96 ? 13.101 -6.662 -6.353 1.00 90.50 96 ALA A CA 1
ATOM 780 C C . ALA A 1 96 ? 13.628 -7.848 -7.168 1.00 90.50 96 ALA A C 1
ATOM 782 O O . ALA A 1 96 ? 14.787 -8.215 -7.004 1.00 90.50 96 ALA A O 1
ATOM 783 N N . ASN A 1 97 ? 12.782 -8.478 -7.988 1.00 92.75 97 ASN A N 1
ATOM 784 C CA . ASN A 1 97 ? 13.085 -9.800 -8.545 1.00 92.75 97 ASN A CA 1
ATOM 785 C C . ASN A 1 97 ? 12.897 -9.903 -10.061 1.00 92.75 97 ASN A C 1
ATOM 787 O O . ASN A 1 97 ? 13.248 -10.926 -10.627 1.00 92.75 97 ASN A O 1
ATOM 791 N N . GLY A 1 98 ? 12.294 -8.925 -10.728 1.00 91.12 98 GLY A N 1
ATOM 792 C CA . GLY A 1 98 ? 11.907 -9.028 -12.134 1.00 91.12 98 GLY A CA 1
ATOM 793 C C . GLY A 1 98 ? 13.028 -8.635 -13.091 1.00 91.12 98 GLY A C 1
ATOM 794 O O . GLY A 1 98 ? 13.701 -7.625 -12.894 1.00 91.12 98 GLY A O 1
ATOM 795 N N . ASN A 1 99 ? 13.183 -9.400 -14.171 1.00 92.81 99 ASN A N 1
ATOM 796 C CA . ASN A 1 99 ? 13.916 -8.972 -15.357 1.00 92.81 99 ASN A CA 1
ATOM 797 C C . ASN A 1 99 ? 12.938 -8.240 -16.288 1.00 92.81 99 ASN A C 1
ATOM 799 O O . ASN A 1 99 ? 12.156 -8.866 -17.009 1.00 92.81 99 ASN A O 1
ATOM 803 N N . LEU A 1 100 ? 12.927 -6.911 -16.197 1.00 93.88 100 LEU A N 1
ATOM 804 C CA . LEU A 1 100 ? 11.894 -6.067 -16.791 1.00 93.88 100 LEU A CA 1
ATOM 805 C C . LEU A 1 100 ? 12.374 -5.415 -18.089 1.00 93.88 100 LEU A C 1
ATOM 807 O O . LEU A 1 100 ? 13.493 -4.915 -18.178 1.00 93.88 100 LEU A O 1
ATOM 811 N N . ALA A 1 101 ? 11.481 -5.333 -19.070 1.00 93.50 101 ALA A N 1
ATOM 812 C CA . ALA A 1 101 ? 11.654 -4.523 -20.268 1.00 93.50 101 ALA A CA 1
ATOM 813 C C . ALA A 1 101 ? 10.511 -3.510 -20.423 1.00 93.50 101 ALA A C 1
ATOM 815 O O . ALA A 1 101 ? 9.413 -3.683 -19.886 1.00 93.50 101 ALA A O 1
ATOM 816 N N . THR A 1 102 ? 10.793 -2.426 -21.150 1.00 92.38 102 THR A N 1
ATOM 817 C CA . THR A 1 102 ? 9.836 -1.345 -21.394 1.00 92.38 102 THR A CA 1
ATOM 818 C C . THR A 1 102 ? 8.613 -1.864 -22.142 1.00 92.38 102 THR A C 1
ATOM 820 O O . THR A 1 102 ? 8.736 -2.563 -23.148 1.00 92.38 102 THR A O 1
ATOM 823 N N . LEU A 1 103 ? 7.435 -1.466 -21.673 1.00 94.00 103 LEU A N 1
ATOM 824 C CA . LEU A 1 103 ? 6.172 -1.646 -22.370 1.00 94.00 103 LEU A CA 1
ATOM 825 C C . LEU A 1 103 ? 5.397 -0.334 -22.277 1.00 94.00 103 LEU A C 1
ATOM 827 O O . LEU A 1 103 ? 5.321 0.259 -21.202 1.00 94.00 103 LEU A O 1
ATOM 831 N N . SER A 1 104 ? 4.862 0.147 -23.397 1.00 92.38 104 SER A N 1
ATOM 832 C CA . SER A 1 104 ? 3.983 1.313 -23.368 1.00 92.38 104 SER A CA 1
ATOM 833 C C . SER A 1 104 ? 2.560 0.903 -22.981 1.00 92.38 104 SER A C 1
ATOM 835 O O . SER A 1 104 ? 2.159 -0.253 -23.133 1.00 92.38 104 SER A O 1
ATOM 837 N N . GLU A 1 105 ? 1.782 1.862 -22.481 1.00 91.44 105 GLU A N 1
ATOM 838 C CA . GLU A 1 105 ? 0.358 1.649 -22.218 1.00 91.44 105 GLU A CA 1
ATOM 839 C C . GLU A 1 105 ? -0.397 1.248 -23.491 1.00 91.44 105 GLU A C 1
ATOM 841 O O . GLU A 1 105 ? -1.215 0.328 -23.459 1.00 91.44 105 GLU A O 1
ATOM 846 N N . ASP A 1 106 ? -0.090 1.904 -24.611 1.00 91.75 106 ASP A N 1
ATOM 847 C CA . ASP A 1 106 ? -0.737 1.652 -25.898 1.00 91.75 106 ASP A CA 1
ATOM 848 C C . ASP A 1 106 ? -0.441 0.235 -26.399 1.00 91.75 106 ASP A C 1
ATOM 850 O O . ASP A 1 106 ? -1.358 -0.470 -26.822 1.00 91.75 106 ASP A O 1
ATOM 854 N N . ASP A 1 107 ? 0.807 -0.229 -26.267 1.00 93.25 107 ASP A N 1
ATOM 855 C CA . ASP A 1 107 ? 1.192 -1.595 -26.637 1.00 93.25 107 ASP A CA 1
ATOM 856 C C . ASP A 1 107 ? 0.487 -2.636 -25.766 1.00 93.25 107 ASP A C 1
ATOM 858 O O . ASP A 1 107 ? -0.005 -3.645 -26.276 1.00 93.25 107 ASP A O 1
ATOM 862 N N . PHE A 1 108 ? 0.405 -2.391 -24.453 1.00 92.50 108 PHE A N 1
ATOM 863 C CA . PHE A 1 108 ? -0.306 -3.278 -23.537 1.00 92.50 108 PHE A CA 1
ATOM 864 C C . PHE A 1 108 ? -1.794 -3.355 -23.895 1.00 92.50 108 PHE A C 1
ATOM 866 O O . PHE A 1 108 ? -2.346 -4.444 -24.040 1.00 92.50 108 PHE A O 1
ATOM 873 N N . ARG A 1 109 ? -2.449 -2.206 -24.098 1.00 90.88 109 ARG A N 1
ATOM 874 C CA . ARG A 1 109 ? -3.872 -2.147 -24.467 1.00 90.88 109 ARG A CA 1
ATOM 875 C C . ARG A 1 109 ? -4.137 -2.818 -25.809 1.00 90.88 109 ARG A C 1
ATOM 877 O O . ARG A 1 109 ? -5.105 -3.568 -25.919 1.00 90.88 109 ARG A O 1
ATOM 884 N N . ALA A 1 110 ? -3.276 -2.594 -26.800 1.00 91.62 110 ALA A N 1
ATOM 885 C CA . ALA A 1 110 ? -3.371 -3.248 -28.097 1.00 91.62 110 ALA A CA 1
ATOM 886 C C . ALA A 1 110 ? -3.229 -4.773 -27.972 1.00 91.62 110 ALA A C 1
ATOM 888 O O . ALA A 1 110 ? -3.972 -5.506 -28.623 1.00 91.62 110 ALA A O 1
ATOM 889 N N . TYR A 1 111 ? -2.323 -5.262 -27.117 1.00 91.62 111 TYR A N 1
ATOM 890 C CA . TYR A 1 111 ? -2.177 -6.694 -26.848 1.00 91.62 111 TYR A CA 1
ATOM 891 C C . TYR A 1 111 ? -3.440 -7.284 -26.207 1.00 91.62 111 TYR A C 1
ATOM 893 O O . TYR A 1 111 ? -3.994 -8.250 -26.726 1.00 91.62 111 TYR A O 1
ATOM 901 N N . VAL A 1 112 ? -3.952 -6.662 -25.140 1.00 90.88 112 VAL A N 1
ATOM 902 C CA . VAL A 1 112 ? -5.168 -7.116 -24.440 1.00 90.88 112 VAL A CA 1
ATOM 903 C C . VAL A 1 112 ? -6.371 -7.176 -25.389 1.00 90.88 112 VAL A C 1
ATOM 905 O O . VAL A 1 112 ? -7.109 -8.160 -25.394 1.00 90.88 112 VAL A O 1
ATOM 908 N N . GLN A 1 113 ? -6.538 -6.162 -26.244 1.00 89.94 113 GLN A N 1
ATOM 909 C CA . GLN A 1 113 ? -7.612 -6.133 -27.240 1.00 89.94 113 GLN A CA 1
ATOM 910 C C . GLN A 1 113 ? -7.473 -7.237 -28.295 1.00 89.94 113 GLN A C 1
ATOM 912 O O . GLN A 1 113 ? -8.479 -7.820 -28.696 1.00 89.94 113 GLN A O 1
ATOM 917 N N . ARG A 1 114 ? -6.246 -7.559 -28.734 1.00 90.12 114 ARG A N 1
ATOM 918 C CA . ARG A 1 114 ? -6.000 -8.672 -29.672 1.00 90.12 114 ARG A CA 1
ATOM 919 C C . ARG A 1 114 ? -6.360 -10.029 -29.076 1.00 90.12 114 ARG A C 1
ATOM 921 O O . ARG A 1 114 ? -6.812 -10.890 -29.819 1.00 90.12 114 ARG A O 1
ATOM 928 N N . GLN A 1 115 ? -6.222 -10.190 -27.761 1.00 88.19 115 GLN A N 1
ATOM 929 C CA . GLN A 1 115 ? -6.672 -11.387 -27.042 1.00 88.19 115 GLN A CA 1
ATOM 930 C C . GLN A 1 115 ? -8.196 -11.413 -26.808 1.00 88.19 115 GLN A C 1
ATOM 932 O O . GLN A 1 115 ? -8.709 -12.293 -26.126 1.00 88.19 115 GLN A O 1
ATOM 937 N N . GLY A 1 116 ? -8.950 -10.448 -27.351 1.00 85.75 116 GLY A N 1
ATOM 938 C CA . GLY A 1 116 ? -10.405 -10.374 -27.198 1.00 85.75 116 GLY A CA 1
ATOM 939 C C . GLY A 1 116 ? -10.869 -9.957 -25.799 1.00 85.75 116 GLY A C 1
ATOM 940 O O . GLY A 1 116 ? -12.065 -10.002 -25.507 1.00 85.75 116 GLY A O 1
ATOM 941 N N . LEU A 1 117 ? -9.946 -9.529 -24.935 1.00 85.00 117 LEU A N 1
ATOM 942 C CA . LEU A 1 117 ? -10.237 -9.092 -23.578 1.00 85.00 117 LEU A CA 1
ATOM 943 C C . LEU A 1 117 ? -10.484 -7.584 -23.522 1.00 85.00 117 LEU A C 1
ATOM 945 O O . LEU A 1 117 ? -9.996 -6.798 -24.338 1.00 85.00 117 LEU A O 1
ATOM 949 N N . ARG A 1 118 ? -11.244 -7.162 -22.509 1.00 79.88 118 ARG A N 1
ATOM 950 C CA . ARG A 1 118 ? -11.418 -5.742 -22.200 1.00 79.88 118 ARG A CA 1
ATOM 951 C C . ARG A 1 118 ? -10.286 -5.297 -21.269 1.00 79.88 118 ARG A C 1
ATOM 953 O O . ARG A 1 118 ? -10.035 -5.979 -20.278 1.00 79.88 118 ARG A O 1
ATOM 960 N N . PRO A 1 119 ? -9.610 -4.162 -21.512 1.00 71.56 119 PRO A N 1
ATOM 961 C CA . PRO A 1 119 ? -8.587 -3.651 -20.595 1.00 71.56 119 PRO A CA 1
ATOM 962 C C . PRO A 1 119 ? -9.067 -3.543 -19.140 1.00 71.56 119 PRO A C 1
ATOM 964 O O . PRO A 1 119 ? -8.303 -3.783 -18.210 1.00 71.56 119 PRO A O 1
ATOM 967 N N . GLU A 1 120 ? -10.351 -3.251 -18.935 1.00 72.69 120 GLU A N 1
ATOM 968 C CA . GLU A 1 120 ? -10.973 -3.131 -17.617 1.00 72.69 120 GLU A CA 1
ATOM 969 C C . GLU A 1 120 ? -11.130 -4.484 -16.901 1.00 72.69 120 GLU A C 1
ATOM 971 O O . GLU A 1 120 ? -11.155 -4.525 -15.672 1.00 72.69 120 GLU A O 1
ATOM 976 N N . SER A 1 121 ? -11.205 -5.606 -17.630 1.00 70.44 121 SER A N 1
ATOM 977 C CA . SER A 1 121 ? -11.339 -6.939 -17.019 1.00 70.44 121 SER A CA 1
ATOM 978 C C . SER A 1 121 ? -10.028 -7.494 -16.460 1.00 70.44 121 SER A C 1
ATOM 980 O O . SER A 1 121 ? -10.052 -8.485 -15.738 1.00 70.44 121 SER A O 1
ATOM 982 N N . VAL A 1 122 ? -8.894 -6.844 -16.738 1.00 70.44 122 VAL A N 1
ATOM 983 C CA . VAL A 1 122 ? -7.551 -7.285 -16.315 1.00 70.44 122 VAL A CA 1
ATOM 984 C C . VAL A 1 122 ? -7.278 -7.016 -14.820 1.00 70.44 122 VAL A C 1
ATOM 986 O O . VAL A 1 122 ? -6.266 -7.440 -14.267 1.00 70.44 122 VAL A O 1
ATOM 989 N N . GLY A 1 123 ? -8.192 -6.338 -14.116 1.00 66.62 123 GLY A N 1
ATOM 990 C CA . GLY A 1 123 ? -8.097 -6.136 -12.664 1.00 66.62 123 GLY A CA 1
ATOM 991 C C . GLY A 1 123 ? -7.047 -5.107 -12.229 1.00 66.62 123 GLY A C 1
ATOM 992 O O . GLY A 1 123 ? -6.800 -4.954 -11.032 1.00 66.62 123 GLY A O 1
ATOM 993 N N . CYS A 1 124 ? -6.458 -4.370 -13.176 1.00 68.06 124 CYS A N 1
ATOM 994 C CA . CYS A 1 124 ? -5.549 -3.262 -12.910 1.00 68.06 124 CYS A CA 1
ATOM 995 C C . CYS A 1 124 ? -6.241 -1.926 -13.209 1.00 68.06 124 CYS A C 1
ATOM 997 O O . CYS A 1 124 ? -6.008 -1.281 -14.231 1.00 68.06 124 CYS A O 1
ATOM 999 N N . GLU A 1 125 ? -7.134 -1.511 -12.314 1.00 68.56 125 GLU A N 1
ATOM 1000 C CA . GLU A 1 125 ? -7.713 -0.171 -12.364 1.00 68.56 125 GLU A CA 1
ATOM 1001 C C . GLU A 1 125 ? -6.608 0.835 -11.996 1.00 68.56 125 GLU A C 1
ATOM 1003 O O . GLU A 1 125 ? -6.279 1.011 -10.825 1.00 68.56 125 GLU A O 1
ATOM 1008 N N . ASN A 1 126 ? -6.002 1.469 -13.008 1.00 80.75 126 ASN A N 1
ATOM 1009 C CA . ASN A 1 126 ? -4.919 2.458 -12.889 1.00 80.75 126 ASN A CA 1
ATOM 1010 C C . ASN A 1 126 ? -3.538 1.881 -12.470 1.00 80.75 126 ASN A C 1
ATOM 1012 O O . ASN A 1 126 ? -3.063 2.138 -11.353 1.00 80.75 126 ASN A O 1
ATOM 1016 N N . PRO A 1 127 ? -2.844 1.142 -13.359 1.00 88.50 127 PRO A N 1
ATOM 1017 C CA . PRO A 1 127 ? -1.479 0.666 -13.121 1.00 88.50 127 PRO A CA 1
ATOM 1018 C C . PRO A 1 127 ? -0.478 1.809 -12.911 1.00 88.50 127 PRO A C 1
ATOM 1020 O O . PRO A 1 127 ? -0.586 2.893 -13.481 1.00 88.50 127 PRO A O 1
ATOM 1023 N N . LEU A 1 128 ? 0.548 1.560 -12.096 1.00 90.31 128 LEU A N 1
ATOM 1024 C CA . LEU A 1 128 ? 1.692 2.463 -11.939 1.00 90.31 128 LEU A CA 1
ATOM 1025 C C . LEU A 1 128 ? 2.637 2.446 -13.130 1.00 90.31 128 LEU A C 1
ATOM 1027 O O . LEU A 1 128 ? 3.363 3.415 -13.345 1.00 90.31 128 LEU A O 1
ATOM 1031 N N . ALA A 1 129 ? 2.709 1.324 -13.826 1.00 92.19 129 ALA A N 1
ATOM 1032 C CA . ALA A 1 129 ? 3.611 1.102 -14.938 1.00 92.19 129 ALA A CA 1
ATOM 1033 C C . ALA A 1 129 ? 3.166 -0.134 -15.711 1.00 92.19 129 ALA A C 1
ATOM 1035 O O . ALA A 1 129 ? 2.416 -0.967 -15.188 1.00 92.19 129 ALA A O 1
ATOM 1036 N N . TYR A 1 130 ? 3.682 -0.224 -16.929 1.00 93.69 130 TYR A N 1
ATOM 1037 C CA . TYR A 1 130 ? 3.508 -1.343 -17.833 1.00 93.69 130 TYR A CA 1
ATOM 1038 C C . TYR A 1 130 ? 4.882 -1.964 -18.074 1.00 93.69 130 TYR A C 1
ATOM 1040 O O . TYR A 1 130 ? 5.843 -1.244 -18.358 1.00 93.69 130 TYR A O 1
ATOM 1048 N N . PHE A 1 131 ? 4.988 -3.285 -17.949 1.00 95.25 131 PHE A N 1
ATOM 1049 C CA . PHE A 1 131 ? 6.249 -3.997 -18.155 1.00 95.25 131 PHE A CA 1
ATOM 1050 C C . PHE A 1 131 ? 6.070 -5.236 -19.021 1.00 95.25 131 PHE A C 1
ATOM 1052 O O . PHE A 1 131 ? 5.039 -5.903 -18.974 1.00 95.25 131 PHE A O 1
ATOM 1059 N N . ARG A 1 132 ? 7.127 -5.586 -19.752 1.00 95.75 132 ARG A N 1
ATOM 1060 C CA . ARG A 1 132 ? 7.360 -6.961 -20.203 1.00 95.75 132 ARG A CA 1
ATOM 1061 C C . ARG A 1 132 ? 8.222 -7.660 -19.163 1.00 95.75 132 ARG A C 1
ATOM 1063 O O . ARG A 1 132 ? 9.276 -7.135 -18.799 1.00 95.75 132 ARG A O 1
ATOM 1070 N N . LEU A 1 133 ? 7.781 -8.812 -18.679 1.00 95.75 133 LEU A N 1
ATOM 1071 C CA . LEU A 1 133 ? 8.527 -9.642 -17.743 1.00 95.75 133 LEU A CA 1
ATOM 1072 C C . LEU A 1 133 ? 9.211 -10.761 -18.525 1.00 95.75 133 LEU A C 1
ATOM 1074 O O . LEU A 1 133 ? 8.547 -11.634 -19.067 1.00 95.75 133 LEU A O 1
ATOM 1078 N N . ARG A 1 134 ? 10.545 -10.739 -18.560 1.00 93.62 134 ARG A N 1
ATOM 1079 C CA . ARG A 1 134 ? 11.370 -11.749 -19.253 1.00 93.62 134 ARG A CA 1
ATOM 1080 C C . ARG A 1 134 ? 11.723 -12.951 -18.375 1.00 93.62 134 ARG A C 1
ATOM 1082 O O . ARG A 1 134 ? 12.558 -13.770 -18.747 1.00 93.62 134 ARG A O 1
ATOM 1089 N N . GLY A 1 135 ? 11.172 -12.996 -17.167 1.00 91.62 135 GLY A N 1
ATOM 1090 C CA . GLY A 1 135 ? 11.558 -13.902 -16.093 1.00 91.62 135 GLY A CA 1
ATOM 1091 C C . GLY A 1 135 ? 12.101 -13.155 -14.877 1.00 91.62 135 GLY A C 1
ATOM 1092 O O . GLY A 1 135 ? 11.973 -11.935 -14.755 1.00 91.62 135 GLY A O 1
ATOM 1093 N N . PHE A 1 136 ? 12.712 -13.899 -13.960 1.00 91.19 136 PHE A N 1
ATOM 1094 C CA . PHE A 1 136 ? 13.197 -13.374 -12.686 1.00 91.19 136 PHE A CA 1
ATOM 1095 C C . PHE A 1 136 ? 14.725 -13.296 -12.650 1.00 91.19 136 PHE A C 1
ATOM 1097 O O . PHE A 1 136 ? 15.426 -14.106 -13.256 1.00 91.19 136 PHE A O 1
ATOM 1104 N N . LEU A 1 137 ? 15.238 -12.294 -11.942 1.00 88.69 137 LEU A N 1
ATOM 1105 C CA . LEU A 1 137 ? 16.655 -12.122 -11.664 1.00 88.69 137 LEU A CA 1
ATOM 1106 C C . LEU A 1 137 ? 17.144 -13.228 -10.713 1.00 88.69 137 LEU A C 1
ATOM 1108 O O . LEU A 1 137 ? 16.407 -13.620 -9.805 1.00 88.69 137 LEU A O 1
ATOM 1112 N N . PRO A 1 138 ? 18.392 -13.702 -10.879 1.00 86.12 138 PRO A N 1
ATOM 1113 C CA . PRO A 1 138 ? 18.972 -14.712 -9.994 1.00 86.12 138 PRO A CA 1
ATOM 1114 C C . PRO A 1 138 ? 19.229 -14.165 -8.584 1.00 86.12 138 PRO A C 1
ATOM 1116 O O . PRO A 1 138 ? 19.150 -14.903 -7.605 1.00 86.12 138 PRO A O 1
ATOM 1119 N N . GLU A 1 139 ? 19.505 -12.864 -8.477 1.00 87.44 139 GLU A N 1
ATOM 1120 C CA . GLU A 1 139 ? 19.715 -12.161 -7.217 1.00 87.44 139 GLU A CA 1
ATOM 1121 C C . GLU A 1 139 ? 18.698 -11.036 -7.044 1.00 87.44 139 GLU A C 1
ATOM 1123 O O . GLU A 1 139 ? 18.336 -10.329 -7.989 1.00 87.44 139 GLU A O 1
ATOM 1128 N N . ARG A 1 140 ? 18.243 -10.860 -5.802 1.00 88.31 140 ARG A N 1
ATOM 1129 C CA . ARG A 1 140 ? 17.268 -9.831 -5.454 1.00 88.31 140 ARG A CA 1
ATOM 1130 C C . ARG A 1 140 ? 17.925 -8.451 -5.447 1.00 88.31 140 ARG A C 1
ATOM 1132 O O . ARG A 1 140 ? 18.814 -8.188 -4.639 1.00 88.31 140 ARG A O 1
ATOM 1139 N N . THR A 1 141 ? 17.393 -7.539 -6.253 1.00 87.88 141 THR A N 1
ATOM 1140 C CA . THR A 1 141 ? 17.795 -6.129 -6.264 1.00 87.88 141 THR A CA 1
ATOM 1141 C C . THR A 1 141 ? 17.363 -5.443 -4.970 1.00 87.88 141 THR A C 1
ATOM 1143 O O . THR A 1 141 ? 16.207 -5.546 -4.535 1.00 87.88 141 THR A O 1
ATOM 1146 N N . ARG A 1 142 ? 18.292 -4.717 -4.341 1.00 89.81 142 ARG A N 1
ATOM 1147 C CA . ARG A 1 142 ? 18.000 -3.910 -3.156 1.00 89.81 142 ARG A CA 1
ATOM 1148 C C . ARG A 1 142 ? 17.352 -2.590 -3.561 1.00 89.81 142 ARG A C 1
ATOM 1150 O O . ARG A 1 142 ? 17.763 -1.922 -4.510 1.00 89.81 142 ARG A O 1
ATOM 1157 N N . TYR A 1 143 ? 16.338 -2.205 -2.800 1.00 91.31 143 TYR A N 1
ATOM 1158 C CA . TYR A 1 143 ? 15.704 -0.900 -2.897 1.00 91.31 143 TYR A CA 1
ATOM 1159 C C . TYR A 1 143 ? 15.298 -0.432 -1.501 1.00 91.31 143 TYR A C 1
ATOM 1161 O O . TYR A 1 143 ? 15.054 -1.242 -0.606 1.00 91.31 143 TYR A O 1
ATOM 1169 N N . ALA A 1 144 ? 15.195 0.879 -1.346 1.00 90.50 144 ALA A N 1
ATOM 1170 C CA . ALA A 1 144 ? 14.640 1.538 -0.179 1.00 90.50 144 ALA A CA 1
ATOM 1171 C C . ALA A 1 144 ? 13.463 2.419 -0.601 1.00 90.50 144 ALA A C 1
ATOM 1173 O O . ALA A 1 144 ? 13.369 2.863 -1.751 1.00 90.50 144 ALA A O 1
ATOM 1174 N N . ILE A 1 145 ? 12.555 2.682 0.333 1.00 94.88 145 ILE A N 1
ATOM 1175 C CA . ILE A 1 145 ? 11.480 3.645 0.116 1.00 94.88 145 ILE A CA 1
ATOM 1176 C C . ILE A 1 145 ? 11.968 5.013 0.568 1.00 94.88 145 ILE A C 1
ATOM 1178 O O . ILE A 1 145 ? 12.462 5.170 1.678 1.00 94.88 145 ILE A O 1
ATOM 1182 N N . ARG A 1 146 ? 11.797 6.028 -0.271 1.00 94.81 146 ARG A N 1
ATOM 1183 C CA . ARG A 1 146 ? 12.073 7.414 0.095 1.00 94.81 146 ARG A CA 1
ATOM 1184 C C . ARG A 1 146 ? 10.766 8.176 0.239 1.00 94.81 146 ARG A C 1
ATOM 1186 O O . ARG A 1 146 ? 9.910 8.118 -0.639 1.00 94.81 146 ARG A O 1
ATOM 1193 N N . LEU A 1 147 ? 10.602 8.898 1.339 1.00 93.75 147 LEU A N 1
ATOM 1194 C CA . LEU A 1 147 ? 9.438 9.737 1.587 1.00 93.75 147 LEU A CA 1
ATOM 1195 C C . LEU A 1 147 ? 9.819 11.205 1.420 1.00 93.75 147 LEU A C 1
ATOM 1197 O O . LEU A 1 147 ? 10.672 11.726 2.135 1.00 93.75 147 LEU A O 1
ATOM 1201 N N . LYS A 1 148 ? 9.151 11.902 0.501 1.00 92.12 148 LYS A N 1
ATOM 1202 C CA . LYS A 1 148 ? 9.372 13.329 0.235 1.00 92.12 148 LYS A CA 1
ATOM 1203 C C . LYS A 1 148 ? 8.644 14.225 1.250 1.00 92.12 148 LYS A C 1
ATOM 1205 O O . LYS A 1 148 ? 7.898 15.124 0.870 1.00 92.12 148 LYS A O 1
ATOM 1210 N N . GLN A 1 149 ? 8.816 13.940 2.539 1.00 88.88 149 GLN A N 1
ATOM 1211 C CA . GLN A 1 149 ? 8.242 14.697 3.653 1.00 88.88 149 GLN A CA 1
ATOM 1212 C C . GLN A 1 149 ? 9.260 14.778 4.796 1.00 88.88 149 GLN A C 1
ATOM 1214 O O . GLN A 1 149 ? 10.005 13.822 5.018 1.00 88.88 149 GLN A O 1
ATOM 1219 N N . ASN A 1 150 ? 9.261 15.904 5.512 1.00 87.25 150 ASN A N 1
ATOM 1220 C CA . ASN A 1 150 ? 9.951 16.026 6.796 1.00 87.25 150 ASN A CA 1
ATOM 1221 C C . ASN A 1 150 ? 9.080 15.371 7.865 1.00 87.25 150 ASN A C 1
ATOM 1223 O O . ASN A 1 150 ? 7.880 15.664 7.953 1.00 87.25 150 ASN A O 1
ATOM 1227 N N . VAL A 1 151 ? 9.675 14.469 8.635 1.00 87.50 151 VAL A N 1
ATOM 1228 C CA . VAL A 1 151 ? 8.981 13.687 9.666 1.00 87.50 151 VAL A CA 1
ATOM 1229 C C . VAL A 1 151 ? 9.513 13.971 11.070 1.00 87.50 151 VAL A C 1
ATOM 1231 O O . VAL A 1 151 ? 8.917 13.495 12.027 1.00 87.50 151 VAL A O 1
ATOM 1234 N N . ALA A 1 152 ? 10.572 14.776 11.206 1.00 85.25 152 ALA A N 1
ATOM 1235 C CA . ALA A 1 152 ? 11.148 15.183 12.486 1.00 85.25 152 ALA A CA 1
ATOM 1236 C C . ALA A 1 152 ? 10.134 15.885 13.401 1.00 85.25 152 ALA A C 1
ATOM 1238 O O . ALA A 1 152 ? 10.088 15.602 14.592 1.00 85.25 152 ALA A O 1
ATOM 1239 N N . ASP A 1 153 ? 9.276 16.741 12.839 1.00 84.38 153 ASP A N 1
ATOM 1240 C CA . ASP A 1 153 ? 8.275 17.500 13.605 1.00 84.38 153 ASP A CA 1
ATOM 1241 C C . ASP A 1 153 ? 6.979 16.709 13.855 1.00 84.38 153 ASP A C 1
ATOM 1243 O O . ASP A 1 153 ? 5.946 17.277 14.222 1.00 84.38 153 ASP A O 1
ATOM 1247 N N . TRP A 1 154 ? 6.960 15.409 13.551 1.00 87.25 154 TRP A N 1
ATOM 1248 C CA . TRP A 1 154 ? 5.757 14.611 13.736 1.00 87.25 154 TRP A CA 1
ATOM 1249 C C . TRP A 1 154 ? 5.654 14.137 15.176 1.00 87.25 154 TRP A C 1
ATOM 1251 O O . TRP A 1 154 ? 6.582 13.575 15.745 1.00 87.25 154 TRP A O 1
ATOM 1261 N N . ASP A 1 155 ? 4.472 14.330 15.741 1.00 84.50 155 ASP A N 1
ATOM 1262 C CA . ASP A 1 155 ? 4.126 13.874 17.072 1.00 84.50 155 ASP A CA 1
ATOM 1263 C C . ASP A 1 155 ? 3.575 12.439 17.058 1.00 84.50 155 ASP A C 1
ATOM 1265 O O . ASP A 1 155 ? 3.311 11.833 16.012 1.00 84.50 155 ASP A O 1
ATOM 1269 N N . ASN A 1 156 ? 3.300 11.917 18.253 1.00 79.12 156 ASN A N 1
ATOM 1270 C CA . ASN A 1 156 ? 2.645 10.619 18.450 1.00 79.12 156 ASN A CA 1
ATOM 1271 C C . ASN A 1 156 ? 1.199 10.581 17.912 1.00 79.12 156 ASN A C 1
ATOM 1273 O O . ASN A 1 156 ? 0.600 9.512 17.815 1.00 79.12 156 ASN A O 1
ATOM 1277 N N . GLY A 1 157 ? 0.622 11.733 17.547 1.00 79.25 157 GLY A N 1
ATOM 1278 C CA . GLY A 1 157 ? -0.646 11.820 16.822 1.00 79.25 157 GLY A CA 1
ATOM 1279 C C . GLY A 1 157 ? -0.516 11.491 15.330 1.00 79.25 157 GLY A C 1
ATOM 1280 O O . GLY A 1 157 ? -1.496 11.097 14.694 1.00 79.25 157 GLY A O 1
ATOM 1281 N N . ARG A 1 158 ? 0.689 11.623 14.764 1.00 83.81 158 ARG A N 1
ATOM 1282 C CA . ARG A 1 158 ? 1.003 11.355 13.352 1.00 83.81 158 ARG A CA 1
ATOM 1283 C C . ARG A 1 158 ? 1.818 10.082 13.154 1.00 83.81 158 ARG A C 1
ATOM 1285 O O . ARG A 1 158 ? 1.634 9.404 12.142 1.00 83.81 158 ARG A O 1
ATOM 1292 N N . LEU A 1 159 ? 2.702 9.762 14.094 1.00 88.94 159 LEU A N 1
ATOM 1293 C CA . LEU A 1 159 ? 3.524 8.554 14.093 1.00 88.94 159 LEU A CA 1
ATOM 1294 C C . LEU A 1 159 ? 2.756 7.383 14.708 1.00 88.94 159 LEU A C 1
ATOM 1296 O O . LEU A 1 159 ? 2.005 7.537 15.663 1.00 88.94 159 LEU A O 1
ATOM 1300 N N . GLY A 1 160 ? 2.886 6.196 14.118 1.00 88.56 160 GLY A N 1
ATOM 1301 C CA . GLY A 1 160 ? 2.141 5.001 14.527 1.00 88.56 160 GLY A CA 1
ATOM 1302 C C . GLY A 1 160 ? 0.631 5.039 14.239 1.00 88.56 160 GLY A C 1
ATOM 1303 O O . GLY A 1 160 ? -0.094 4.109 14.602 1.00 88.56 160 GLY A O 1
ATOM 1304 N N . VAL A 1 161 ? 0.144 6.079 13.555 1.00 91.06 161 VAL A N 1
ATOM 1305 C CA . VAL A 1 161 ? -1.271 6.270 13.213 1.00 91.06 161 VAL A CA 1
ATOM 1306 C C . VAL A 1 161 ? -1.480 6.098 11.711 1.00 91.06 161 VAL A C 1
ATOM 1308 O O . VAL A 1 161 ? -0.726 6.625 10.895 1.00 91.06 161 VAL A O 1
ATOM 1311 N N . ALA A 1 162 ? -2.520 5.347 11.330 1.00 92.12 162 ALA A N 1
ATOM 1312 C CA . ALA A 1 162 ? -2.854 5.160 9.918 1.00 92.12 162 ALA A CA 1
ATOM 1313 C C . ALA A 1 162 ? -3.388 6.457 9.313 1.00 92.12 162 ALA A C 1
ATOM 1315 O O . ALA A 1 162 ? -4.378 7.007 9.798 1.00 92.12 162 ALA A O 1
ATOM 1316 N N . ARG A 1 163 ? -2.750 6.905 8.234 1.00 92.56 163 ARG A N 1
ATOM 1317 C CA . ARG A 1 163 ? -3.087 8.143 7.534 1.00 92.56 163 ARG A CA 1
ATOM 1318 C C . ARG A 1 163 ? -2.810 8.030 6.045 1.00 92.56 163 ARG A C 1
ATOM 1320 O O . ARG A 1 163 ? -2.102 7.134 5.605 1.00 92.56 163 ARG A O 1
ATOM 1327 N N . VAL A 1 164 ? -3.355 8.951 5.264 1.00 92.56 164 VAL A N 1
ATOM 1328 C CA . VAL A 1 164 ? -3.046 9.037 3.835 1.00 92.56 164 VAL A CA 1
ATOM 1329 C C . VAL A 1 164 ? -1.741 9.808 3.662 1.00 92.56 164 VAL A C 1
ATOM 1331 O O . VAL A 1 164 ? -1.630 10.944 4.119 1.00 92.56 164 VAL A O 1
ATOM 1334 N N . LEU A 1 165 ? -0.766 9.191 3.005 1.00 92.69 165 LEU A N 1
ATOM 1335 C CA . LEU A 1 165 ? 0.504 9.797 2.629 1.00 92.69 165 LEU A CA 1
ATOM 1336 C C . LEU A 1 165 ? 0.573 10.040 1.121 1.00 92.69 165 LEU A C 1
ATOM 1338 O O . LEU A 1 165 ? -0.088 9.368 0.330 1.00 92.69 165 LEU A O 1
ATOM 1342 N N . GLN A 1 166 ? 1.400 11.009 0.744 1.00 93.12 166 GLN A N 1
ATOM 1343 C CA . GLN A 1 166 ? 1.806 11.309 -0.630 1.00 93.12 166 GLN A CA 1
ATOM 1344 C C . GLN A 1 166 ? 3.326 11.490 -0.678 1.00 93.12 166 GLN A C 1
ATOM 1346 O O . GLN A 1 166 ? 3.973 11.614 0.361 1.00 93.12 166 GLN A O 1
ATOM 1351 N N . GLY A 1 167 ? 3.917 11.526 -1.870 1.00 93.12 167 GLY A N 1
ATOM 1352 C CA . GLY A 1 167 ? 5.361 11.730 -2.008 1.00 93.12 167 GLY A CA 1
ATOM 1353 C C . GLY A 1 167 ? 6.199 10.487 -1.718 1.00 93.12 167 GLY A C 1
ATOM 1354 O O . GLY A 1 167 ? 7.362 10.621 -1.349 1.00 93.12 167 GLY A O 1
ATOM 1355 N N . VAL A 1 168 ? 5.621 9.293 -1.866 1.00 94.75 168 VAL A N 1
ATOM 1356 C CA . VAL A 1 168 ? 6.369 8.032 -1.811 1.00 94.75 168 VAL A CA 1
ATOM 1357 C C . VAL A 1 168 ? 7.216 7.904 -3.076 1.00 94.75 168 VAL A C 1
ATOM 1359 O O . VAL A 1 168 ? 6.748 8.188 -4.176 1.00 94.75 168 VAL A O 1
ATOM 1362 N N . GLN A 1 169 ? 8.465 7.491 -2.913 1.00 94.94 169 GLN A N 1
ATOM 1363 C CA . GLN A 1 169 ? 9.428 7.239 -3.976 1.00 94.94 169 GLN A CA 1
ATOM 1364 C C . GLN A 1 169 ? 10.165 5.934 -3.702 1.00 94.94 169 GLN A C 1
ATOM 1366 O O . GLN A 1 169 ? 10.260 5.474 -2.565 1.00 94.94 169 GLN A O 1
ATOM 1371 N N . ILE A 1 170 ? 10.717 5.357 -4.758 1.00 94.12 170 ILE A N 1
ATOM 1372 C CA . ILE A 1 170 ? 11.609 4.209 -4.688 1.00 94.12 170 ILE A CA 1
ATOM 1373 C C . ILE A 1 170 ? 13.018 4.704 -4.963 1.00 94.12 170 ILE A C 1
ATOM 1375 O O . ILE A 1 170 ? 13.231 5.512 -5.869 1.00 94.12 170 ILE A O 1
ATOM 1379 N N . GLN A 1 171 ? 13.959 4.208 -4.169 1.00 92.12 171 GLN A N 1
ATOM 1380 C CA . GLN A 1 171 ? 15.389 4.367 -4.350 1.00 92.12 171 GLN A CA 1
ATOM 1381 C C . GLN A 1 171 ? 16.002 2.981 -4.552 1.00 92.12 171 GLN A C 1
ATOM 1383 O O . GLN A 1 171 ? 16.230 2.255 -3.588 1.00 92.12 171 GLN A O 1
ATOM 1388 N N . ALA A 1 172 ? 16.210 2.594 -5.808 1.00 89.31 172 ALA A N 1
ATOM 1389 C CA . ALA A 1 172 ? 16.868 1.335 -6.153 1.00 89.31 172 ALA A CA 1
ATOM 1390 C C . ALA A 1 172 ? 18.392 1.509 -6.217 1.00 89.31 172 ALA A C 1
ATOM 1392 O O . ALA A 1 172 ? 18.873 2.591 -6.551 1.00 89.31 172 ALA A O 1
ATOM 1393 N N . GLU A 1 173 ? 19.139 0.441 -5.929 1.00 86.75 173 GLU A N 1
ATOM 1394 C CA . GLU A 1 173 ? 20.607 0.429 -6.033 1.00 86.75 173 GLU A CA 1
ATOM 1395 C C . GLU A 1 173 ? 21.089 0.643 -7.479 1.00 86.75 173 GLU A C 1
ATOM 1397 O O . GLU A 1 173 ? 22.043 1.382 -7.715 1.00 86.75 173 GLU A O 1
ATOM 1402 N N . TYR A 1 174 ? 20.363 0.083 -8.453 1.00 86.25 174 TYR A N 1
ATOM 1403 C CA . TYR A 1 174 ? 20.650 0.214 -9.884 1.00 86.25 174 TYR A CA 1
ATOM 1404 C C . TYR A 1 174 ? 19.441 0.785 -10.647 1.00 86.25 174 TYR A C 1
ATOM 1406 O O . TYR A 1 174 ? 18.721 0.041 -11.306 1.00 86.25 174 TYR A O 1
ATOM 1414 N N . PRO A 1 175 ? 19.175 2.103 -10.596 1.00 86.12 175 PRO A N 1
ATOM 1415 C CA . PRO A 1 175 ? 18.006 2.704 -11.249 1.00 86.12 175 PRO A CA 1
ATOM 1416 C C . PRO A 1 175 ? 17.910 2.437 -12.757 1.00 86.12 175 PRO A C 1
ATOM 1418 O O . PRO A 1 175 ? 16.816 2.330 -13.299 1.00 86.12 175 PRO A O 1
ATOM 1421 N N . GLN A 1 176 ? 19.053 2.315 -13.434 1.00 86.06 176 GLN A N 1
ATOM 1422 C CA . GLN A 1 176 ? 19.147 2.064 -14.872 1.00 86.06 176 GLN A CA 1
ATOM 1423 C C . GLN A 1 176 ? 18.649 0.679 -15.301 1.00 86.06 176 GLN A C 1
ATOM 1425 O O . GLN A 1 176 ? 18.336 0.501 -16.475 1.00 86.06 176 GLN A O 1
ATOM 1430 N N . SER A 1 177 ? 18.574 -0.298 -14.387 1.00 85.56 177 SER A N 1
ATOM 1431 C CA . SER A 1 177 ? 18.015 -1.619 -14.703 1.00 85.56 177 SER A CA 1
ATOM 1432 C C . SER A 1 177 ? 16.485 -1.624 -14.701 1.00 85.56 177 SER A C 1
ATOM 1434 O O . SER A 1 177 ? 15.881 -2.586 -15.165 1.00 85.56 177 SER A O 1
ATOM 1436 N N . ILE A 1 178 ? 15.853 -0.556 -14.202 1.00 89.00 178 ILE A N 1
ATOM 1437 C CA . ILE A 1 178 ? 14.402 -0.442 -14.078 1.00 89.00 178 ILE A CA 1
ATOM 1438 C C . ILE A 1 178 ? 13.871 0.442 -15.218 1.00 89.00 178 ILE A C 1
ATOM 1440 O O . ILE A 1 178 ? 14.139 1.650 -15.240 1.00 89.00 178 ILE A O 1
ATOM 1444 N N . PRO A 1 179 ? 13.078 -0.114 -16.152 1.00 90.75 179 PRO A N 1
ATOM 1445 C CA . PRO A 1 179 ? 12.454 0.667 -17.213 1.00 90.75 179 PRO A CA 1
ATOM 1446 C C . PRO A 1 179 ? 11.573 1.790 -16.654 1.00 90.75 179 PRO A C 1
ATOM 1448 O O . PRO A 1 179 ? 10.818 1.582 -15.707 1.00 90.75 179 PRO A O 1
ATOM 1451 N N . ASP A 1 180 ? 11.659 2.985 -17.245 1.00 90.62 180 ASP A N 1
ATOM 1452 C CA . ASP A 1 180 ? 10.880 4.170 -16.842 1.00 90.62 180 ASP A CA 1
ATOM 1453 C C . ASP A 1 180 ? 10.957 4.506 -15.332 1.00 90.62 180 ASP A C 1
ATOM 1455 O O . ASP A 1 180 ? 10.007 5.024 -14.741 1.00 90.62 180 ASP A O 1
ATOM 1459 N N . TYR A 1 181 ? 12.103 4.260 -14.683 1.00 92.50 181 TYR A N 1
ATOM 1460 C CA . TYR A 1 181 ? 12.312 4.538 -13.253 1.00 92.50 181 TYR A CA 1
ATOM 1461 C C . TYR A 1 181 ? 11.847 5.942 -12.817 1.00 92.50 181 TYR A C 1
ATOM 1463 O O . TYR A 1 181 ? 11.166 6.118 -11.801 1.00 92.50 181 TYR A O 1
ATOM 1471 N N . ASN A 1 182 ? 12.159 6.963 -13.620 1.00 92.31 182 ASN A N 1
ATOM 1472 C CA . ASN A 1 182 ? 11.757 8.343 -13.348 1.00 92.31 182 ASN A CA 1
ATOM 1473 C C . ASN A 1 182 ? 10.248 8.573 -13.546 1.00 92.31 182 ASN A C 1
ATOM 1475 O O . ASN A 1 182 ? 9.642 9.340 -12.795 1.00 92.31 182 ASN A O 1
ATOM 1479 N N . GLY A 1 183 ? 9.610 7.940 -14.538 1.00 92.00 183 GLY A N 1
ATOM 1480 C CA . GLY A 1 183 ? 8.156 7.995 -14.716 1.00 92.00 183 GLY A CA 1
ATOM 1481 C C . GLY A 1 183 ? 7.410 7.321 -13.572 1.00 92.00 183 GLY A C 1
ATOM 1482 O O . GLY A 1 183 ? 6.470 7.911 -13.034 1.00 92.00 183 GLY A O 1
ATOM 1483 N N . ILE A 1 184 ? 7.893 6.161 -13.122 1.00 92.88 184 ILE A N 1
ATOM 1484 C CA . ILE A 1 184 ? 7.369 5.445 -11.952 1.00 92.88 184 ILE A CA 1
ATOM 1485 C C . ILE A 1 184 ? 7.412 6.344 -10.719 1.00 92.88 184 ILE A C 1
ATOM 1487 O O . ILE A 1 184 ? 6.384 6.558 -10.079 1.00 92.88 184 ILE A O 1
ATOM 1491 N N . ASN A 1 185 ? 8.569 6.940 -10.423 1.00 93.88 185 ASN A N 1
ATOM 1492 C CA . ASN A 1 185 ? 8.718 7.829 -9.273 1.00 93.88 185 ASN A CA 1
ATOM 1493 C C . ASN A 1 185 ? 7.836 9.085 -9.368 1.00 93.88 185 ASN A C 1
ATOM 1495 O O . ASN A 1 185 ? 7.272 9.507 -8.360 1.00 93.88 185 ASN A O 1
ATOM 1499 N N . ARG A 1 186 ? 7.648 9.668 -10.562 1.00 93.25 186 ARG A N 1
ATOM 1500 C CA . ARG A 1 186 ? 6.709 10.791 -10.755 1.00 93.25 186 ARG A CA 1
ATOM 1501 C C . ARG A 1 186 ? 5.266 10.390 -10.444 1.00 93.25 186 ARG A C 1
ATOM 1503 O O . ARG A 1 186 ? 4.578 11.129 -9.742 1.00 93.25 186 ARG A O 1
ATOM 1510 N N . ARG A 1 187 ? 4.821 9.224 -10.928 1.00 92.88 187 ARG A N 1
ATOM 1511 C CA . ARG A 1 187 ? 3.467 8.707 -10.674 1.00 92.88 187 ARG A CA 1
ATOM 1512 C C . ARG A 1 187 ? 3.278 8.341 -9.200 1.00 92.88 187 ARG A C 1
ATOM 1514 O O . ARG A 1 187 ? 2.273 8.725 -8.611 1.00 92.88 187 ARG A O 1
ATOM 1521 N N . LEU A 1 188 ? 4.259 7.685 -8.577 1.00 92.75 188 LEU A N 1
ATOM 1522 C CA . LEU A 1 188 ? 4.245 7.331 -7.152 1.00 92.75 188 LEU A CA 1
ATOM 1523 C C . LEU A 1 188 ? 4.122 8.550 -6.233 1.00 92.75 188 LEU A C 1
ATOM 1525 O O . LEU A 1 188 ? 3.300 8.540 -5.319 1.00 92.75 188 LEU A O 1
ATOM 1529 N N . VAL A 1 189 ? 4.873 9.623 -6.503 1.00 93.81 189 VAL A N 1
ATOM 1530 C CA . VAL A 1 189 ? 4.843 10.852 -5.690 1.00 93.81 189 VAL A CA 1
ATOM 1531 C C . VAL A 1 189 ? 3.442 11.455 -5.618 1.00 93.81 189 VAL A C 1
ATOM 1533 O O . VAL A 1 189 ? 3.053 11.996 -4.583 1.00 93.81 189 VAL A O 1
ATOM 1536 N N . GLN A 1 190 ? 2.674 11.354 -6.701 1.00 91.81 190 GLN A N 1
ATOM 1537 C CA . GLN A 1 190 ? 1.325 11.910 -6.787 1.00 91.81 190 GLN A CA 1
ATOM 1538 C C . GLN A 1 190 ? 0.272 11.023 -6.103 1.00 91.81 190 GLN A C 1
ATOM 1540 O O . GLN A 1 190 ? -0.788 11.524 -5.706 1.00 91.81 190 GLN A O 1
ATOM 1545 N N . ARG A 1 191 ? 0.545 9.721 -5.926 1.00 90.88 191 ARG A N 1
ATOM 1546 C CA . ARG A 1 191 ? -0.421 8.779 -5.349 1.00 90.88 191 ARG A CA 1
ATOM 1547 C C . ARG A 1 191 ? -0.672 9.058 -3.873 1.00 90.88 191 ARG A C 1
ATOM 1549 O O . ARG A 1 191 ? 0.244 9.260 -3.081 1.00 90.88 191 ARG A O 1
ATOM 1556 N N . LYS A 1 192 ? -1.956 9.024 -3.518 1.00 91.94 192 LYS A N 1
ATOM 1557 C CA . LYS A 1 192 ? -2.450 9.027 -2.141 1.00 91.94 192 LYS A CA 1
ATOM 1558 C C . LYS A 1 192 ? -2.538 7.587 -1.669 1.00 91.94 192 LYS A C 1
ATOM 1560 O O . LYS A 1 192 ? -3.347 6.830 -2.197 1.00 91.94 192 LYS A O 1
ATOM 1565 N N . VAL A 1 193 ? -1.717 7.219 -0.694 1.00 92.31 193 VAL A N 1
ATOM 1566 C CA . VAL A 1 193 ? -1.652 5.852 -0.172 1.00 92.31 193 VAL A CA 1
ATOM 1567 C C . VAL A 1 193 ? -1.912 5.854 1.334 1.00 92.31 193 VAL A C 1
ATOM 1569 O O . VAL A 1 193 ? -1.271 6.616 2.057 1.00 92.31 193 VAL A O 1
ATOM 1572 N N . PRO A 1 194 ? -2.849 5.045 1.851 1.00 93.81 194 PRO A N 1
ATOM 1573 C CA . PRO A 1 194 ? -2.932 4.774 3.278 1.00 93.81 194 PRO A CA 1
ATOM 1574 C C . PRO A 1 194 ? -1.617 4.161 3.744 1.00 93.81 194 PRO A C 1
ATOM 1576 O O . PRO A 1 194 ? -1.115 3.227 3.122 1.00 93.81 194 PRO A O 1
ATOM 1579 N N . ALA A 1 195 ? -1.056 4.686 4.821 1.00 95.06 195 ALA A N 1
ATOM 1580 C CA . ALA A 1 195 ? 0.207 4.232 5.363 1.00 95.06 195 ALA A CA 1
ATOM 1581 C C . ALA A 1 195 ? 0.305 4.488 6.869 1.00 95.06 195 ALA A C 1
ATOM 1583 O O . ALA A 1 195 ? -0.397 5.332 7.432 1.00 95.06 195 ALA A O 1
ATOM 1584 N N . VAL A 1 196 ? 1.195 3.739 7.513 1.00 94.81 196 VAL A N 1
ATOM 1585 C CA . VAL A 1 196 ? 1.621 3.935 8.902 1.00 94.81 196 VAL A CA 1
ATOM 1586 C C . VAL A 1 196 ? 3.131 3.983 8.915 1.00 94.81 196 VAL A C 1
ATOM 1588 O O . VAL A 1 196 ? 3.774 3.111 8.333 1.00 94.81 196 VAL A O 1
ATOM 1591 N N . ILE A 1 197 ? 3.669 4.976 9.613 1.00 93.94 197 ILE A N 1
ATOM 1592 C CA . ILE A 1 197 ? 5.101 5.179 9.796 1.00 93.94 197 ILE A CA 1
ATOM 1593 C C . ILE A 1 197 ? 5.454 4.991 11.266 1.00 93.94 197 ILE A C 1
ATOM 1595 O O . ILE A 1 197 ? 4.756 5.514 12.134 1.00 93.94 197 ILE A O 1
ATOM 1599 N N . CYS A 1 198 ? 6.561 4.302 11.524 1.00 92.25 198 CYS A N 1
ATOM 1600 C CA . CYS A 1 198 ? 7.223 4.279 12.822 1.00 92.25 198 CYS A CA 1
ATOM 1601 C C . CYS A 1 198 ? 8.697 4.637 12.649 1.00 92.25 198 CYS A C 1
ATOM 1603 O O . CYS A 1 198 ? 9.411 3.978 11.890 1.00 92.25 198 CYS A O 1
ATOM 1605 N N . LEU A 1 199 ? 9.134 5.690 13.338 1.00 90.94 199 LEU A N 1
ATOM 1606 C CA . LEU A 1 199 ? 10.519 6.151 13.320 1.00 90.94 199 LEU A CA 1
ATOM 1607 C C . LEU A 1 199 ? 11.413 5.246 14.159 1.00 90.94 199 LEU A C 1
ATOM 1609 O O . LEU A 1 199 ? 10.940 4.611 15.095 1.00 90.94 199 LEU A O 1
ATOM 1613 N N . GLN A 1 200 ? 12.705 5.203 13.824 1.00 82.62 200 GLN A N 1
ATOM 1614 C CA . GLN A 1 200 ? 13.758 4.555 14.622 1.00 82.62 200 GLN A CA 1
ATOM 1615 C C . GLN A 1 200 ? 13.610 3.033 14.814 1.00 82.62 200 GLN A C 1
ATOM 1617 O O . GLN A 1 200 ? 14.430 2.417 15.491 1.00 82.62 200 GLN A O 1
ATOM 1622 N N . TYR A 1 201 ? 12.623 2.391 14.183 1.00 87.75 201 TYR A N 1
ATOM 1623 C CA . TYR A 1 201 ? 12.509 0.936 14.157 1.00 87.75 201 TYR A CA 1
ATOM 1624 C C . TYR A 1 201 ? 12.864 0.393 12.785 1.00 87.75 201 TYR A C 1
ATOM 1626 O O . TYR A 1 201 ? 12.211 0.701 11.788 1.00 87.75 201 TYR A O 1
ATOM 1634 N N . HIS A 1 202 ? 13.832 -0.518 12.755 1.00 90.19 202 HIS A N 1
ATOM 1635 C CA . HIS A 1 202 ? 14.045 -1.349 11.580 1.00 90.19 202 HIS A CA 1
ATOM 1636 C C . HIS A 1 202 ? 12.855 -2.320 11.403 1.00 90.19 202 HIS A C 1
ATOM 1638 O O . HIS A 1 202 ? 12.365 -2.866 12.402 1.00 90.19 202 HIS A O 1
ATOM 1644 N N . PRO A 1 203 ? 12.402 -2.625 10.169 1.00 91.06 203 PRO A N 1
ATOM 1645 C CA . PRO A 1 203 ? 11.236 -3.480 9.939 1.00 91.06 203 PRO A CA 1
ATOM 1646 C C . PRO A 1 203 ? 11.266 -4.824 10.680 1.00 91.06 203 PRO A C 1
ATOM 1648 O O . PRO A 1 203 ? 10.273 -5.235 11.278 1.00 91.06 203 PRO A O 1
ATOM 1651 N N . LEU A 1 204 ? 12.414 -5.507 10.708 1.00 90.94 204 LEU A N 1
ATOM 1652 C CA . LEU A 1 204 ? 12.553 -6.783 11.427 1.00 90.94 204 LEU A CA 1
ATOM 1653 C C . LEU A 1 204 ? 12.400 -6.630 12.948 1.00 90.94 204 LEU A C 1
ATOM 1655 O O . LEU A 1 204 ? 11.811 -7.494 13.598 1.00 90.94 204 LEU A O 1
ATOM 1659 N N . GLN A 1 205 ? 12.895 -5.526 13.512 1.00 90.69 205 GLN A N 1
ATOM 1660 C CA . GLN A 1 205 ? 12.756 -5.244 14.940 1.00 90.69 205 GLN A CA 1
ATOM 1661 C C . GLN A 1 205 ? 11.294 -4.963 15.284 1.00 90.69 205 GLN A C 1
ATOM 1663 O O . GLN A 1 205 ? 10.770 -5.542 16.233 1.00 90.69 205 GLN A O 1
ATOM 1668 N N . LEU A 1 206 ? 10.606 -4.156 14.467 1.00 90.69 206 LEU A N 1
ATOM 1669 C CA . LEU A 1 206 ? 9.190 -3.855 14.671 1.00 90.69 206 LEU A CA 1
ATOM 167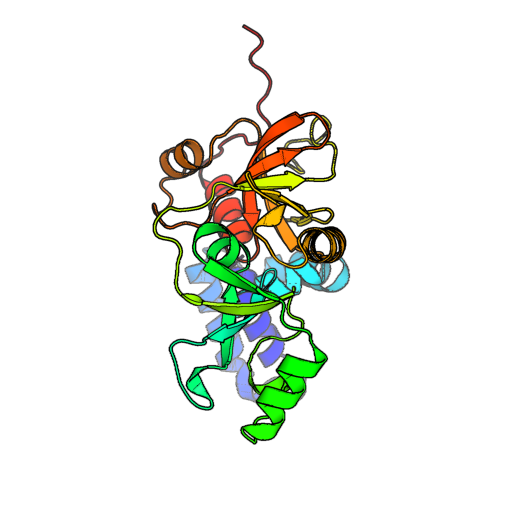0 C C . LEU A 1 206 ? 8.324 -5.117 14.559 1.00 90.69 206 LEU A C 1
ATOM 1672 O O . LEU A 1 206 ? 7.457 -5.342 15.404 1.00 90.69 206 LEU A O 1
ATOM 1676 N N . LYS A 1 207 ? 8.606 -5.987 13.578 1.00 92.81 207 LYS A N 1
ATOM 1677 C CA . LYS A 1 207 ? 7.944 -7.295 13.450 1.00 92.81 207 LYS A CA 1
ATOM 1678 C C . LYS A 1 207 ? 8.111 -8.139 14.706 1.00 92.81 207 LYS A C 1
ATOM 1680 O O . LYS A 1 207 ? 7.127 -8.677 15.205 1.00 92.81 207 LYS A O 1
ATOM 1685 N N . ARG A 1 208 ? 9.332 -8.223 15.244 1.00 90.31 208 ARG A N 1
ATOM 1686 C CA . ARG A 1 208 ? 9.616 -8.988 16.464 1.00 90.31 208 ARG A CA 1
ATOM 1687 C C . ARG A 1 208 ? 8.885 -8.411 17.677 1.00 90.31 208 ARG A C 1
ATOM 1689 O O . ARG A 1 208 ? 8.239 -9.160 18.404 1.00 90.31 208 ARG A O 1
ATOM 1696 N N . ASN A 1 209 ? 8.949 -7.094 17.865 1.00 90.00 209 ASN A N 1
ATOM 1697 C CA . ASN A 1 209 ? 8.354 -6.411 19.017 1.00 90.00 209 ASN A CA 1
ATOM 1698 C C . ASN A 1 209 ? 6.824 -6.541 19.033 1.00 90.00 209 ASN A C 1
ATOM 1700 O O . ASN A 1 209 ? 6.230 -6.758 20.086 1.00 90.00 209 ASN A O 1
ATOM 1704 N N . LEU A 1 210 ? 6.192 -6.470 17.860 1.00 89.75 210 LEU A N 1
ATOM 1705 C CA . LEU A 1 210 ? 4.741 -6.584 17.699 1.00 89.75 210 LEU A CA 1
ATOM 1706 C C . LEU A 1 210 ? 4.258 -8.017 17.425 1.00 89.75 210 LEU A C 1
ATOM 1708 O O . LEU A 1 210 ? 3.062 -8.222 17.228 1.00 89.75 210 LEU A O 1
ATOM 1712 N N . ARG A 1 211 ? 5.167 -9.005 17.406 1.00 90.75 211 ARG A N 1
ATOM 1713 C CA . ARG A 1 211 ? 4.889 -10.412 17.052 1.00 90.75 211 ARG A CA 1
ATOM 1714 C C . ARG A 1 211 ? 4.139 -10.554 15.721 1.00 90.75 211 ARG A C 1
ATOM 1716 O O . ARG A 1 211 ? 3.231 -11.374 15.586 1.00 90.75 211 ARG A O 1
ATOM 1723 N N . LEU A 1 212 ? 4.505 -9.734 14.739 1.00 91.38 212 LEU A N 1
ATOM 1724 C CA . LEU A 1 212 ? 3.921 -9.790 13.403 1.00 91.38 212 LEU A CA 1
ATOM 1725 C C . LEU A 1 212 ? 4.457 -11.007 12.636 1.00 91.38 212 LEU A C 1
ATOM 1727 O O . LEU A 1 212 ? 5.605 -11.407 12.845 1.00 91.38 212 LEU A O 1
ATOM 1731 N N . PRO A 1 213 ? 3.668 -11.569 11.702 1.00 91.25 213 PRO A N 1
ATOM 1732 C CA . PRO A 1 213 ? 4.146 -12.614 10.807 1.00 91.25 213 PRO A CA 1
ATOM 1733 C C . PRO A 1 213 ? 5.409 -12.190 10.049 1.00 91.25 213 PRO A C 1
ATOM 1735 O O . PRO A 1 213 ? 5.541 -11.040 9.627 1.00 91.25 213 PRO A O 1
ATOM 1738 N N . MET A 1 214 ? 6.315 -13.136 9.795 1.00 86.19 214 MET A N 1
ATOM 1739 C CA . MET A 1 214 ? 7.553 -12.860 9.052 1.00 86.19 214 MET A CA 1
ATOM 1740 C C . MET A 1 214 ? 7.284 -12.275 7.660 1.00 86.19 214 MET A C 1
ATOM 1742 O O . MET A 1 214 ? 7.956 -11.326 7.247 1.00 86.19 214 MET A O 1
ATOM 1746 N N . LEU A 1 215 ? 6.250 -12.781 6.984 1.00 87.44 215 LEU A N 1
ATOM 1747 C CA . LEU A 1 215 ? 5.814 -12.334 5.659 1.00 87.44 215 LEU A CA 1
ATOM 1748 C C . LEU A 1 215 ? 4.969 -11.051 5.681 1.00 87.44 215 LEU A C 1
ATOM 1750 O O . LEU A 1 215 ? 4.509 -10.615 4.633 1.00 87.44 215 LEU A O 1
ATOM 1754 N N . PHE A 1 216 ? 4.760 -10.426 6.844 1.00 90.25 216 PHE A N 1
ATOM 1755 C CA . PHE A 1 216 ? 4.044 -9.155 6.918 1.00 90.25 216 PHE A CA 1
ATOM 1756 C C . PHE A 1 216 ? 4.806 -8.081 6.112 1.00 90.25 216 PHE A C 1
ATOM 1758 O O . PHE A 1 216 ? 5.990 -7.857 6.394 1.00 90.25 216 PHE A O 1
ATOM 1765 N N . PRO A 1 217 ? 4.195 -7.430 5.109 1.00 89.88 217 PRO A N 1
ATOM 1766 C CA . PRO A 1 217 ? 4.878 -6.458 4.266 1.00 89.88 217 PRO A CA 1
ATOM 1767 C C . PRO A 1 217 ? 5.112 -5.172 5.059 1.00 89.88 217 PRO A C 1
ATOM 1769 O O . PRO A 1 217 ? 4.210 -4.383 5.335 1.00 89.88 217 PRO A O 1
ATOM 1772 N N . LEU A 1 218 ? 6.362 -5.008 5.472 1.00 93.06 218 LEU A N 1
ATOM 1773 C CA . LEU A 1 218 ? 6.858 -3.855 6.195 1.00 93.06 218 LEU A CA 1
ATOM 1774 C C . LEU A 1 218 ? 8.180 -3.477 5.551 1.00 93.06 218 LEU A C 1
ATOM 1776 O O . LEU A 1 218 ? 9.071 -4.322 5.426 1.00 93.06 218 LEU A O 1
ATOM 1780 N N . PHE A 1 219 ? 8.274 -2.228 5.136 1.00 92.88 219 PHE A N 1
ATOM 1781 C CA . PHE A 1 219 ? 9.376 -1.724 4.343 1.00 92.88 219 PHE A CA 1
ATOM 1782 C C . PHE A 1 219 ? 10.200 -0.757 5.171 1.00 92.88 219 PHE A C 1
ATOM 1784 O O . PHE A 1 219 ? 9.679 -0.079 6.056 1.00 92.88 219 PHE A O 1
ATOM 1791 N N . GLU A 1 220 ? 11.489 -0.701 4.883 1.00 93.44 220 GLU A N 1
ATOM 1792 C CA . GLU A 1 220 ? 12.338 0.364 5.389 1.00 93.44 220 GLU A CA 1
ATOM 1793 C C . GLU A 1 220 ? 12.084 1.627 4.568 1.00 93.44 220 GLU A C 1
ATOM 1795 O O . GLU A 1 220 ? 11.914 1.557 3.344 1.00 93.44 220 GLU A O 1
ATOM 1800 N N . PHE A 1 221 ? 12.046 2.775 5.239 1.00 94.19 221 PHE A N 1
ATOM 1801 C CA . PHE A 1 221 ? 11.979 4.056 4.558 1.00 94.19 221 PHE A CA 1
ATOM 1802 C C . PHE A 1 221 ? 13.002 5.049 5.093 1.00 94.19 221 PHE A C 1
ATOM 1804 O O . PHE A 1 221 ? 13.413 4.979 6.250 1.00 94.19 221 PHE A O 1
ATOM 1811 N N . GLN A 1 222 ? 13.339 6.007 4.236 1.00 94.00 222 GLN A N 1
ATOM 1812 C CA . GLN A 1 222 ? 14.120 7.189 4.553 1.00 94.00 222 GLN A CA 1
ATOM 1813 C C . GLN A 1 222 ? 13.311 8.441 4.203 1.00 94.00 222 GLN A C 1
ATOM 1815 O O . GLN A 1 222 ? 12.753 8.550 3.110 1.00 94.00 222 GLN A O 1
ATOM 1820 N N . SER A 1 223 ? 13.218 9.391 5.121 1.00 93.12 223 SER A N 1
ATOM 1821 C CA . SER A 1 223 ? 12.531 10.668 4.917 1.00 93.12 223 SER A CA 1
ATOM 1822 C C . SER A 1 223 ? 13.436 11.734 4.286 1.00 93.12 223 SER A C 1
ATOM 1824 O O . SER A 1 223 ? 14.613 11.499 4.001 1.00 93.12 223 SER A O 1
ATOM 1826 N N . LEU A 1 224 ? 12.885 12.927 4.031 1.00 90.81 224 LEU A N 1
ATOM 1827 C CA . LEU A 1 224 ? 13.622 14.032 3.407 1.00 90.81 224 LEU A CA 1
ATOM 1828 C C . LEU A 1 224 ? 14.677 14.650 4.341 1.00 90.81 224 LEU A C 1
ATOM 1830 O O . LEU A 1 224 ? 15.724 15.090 3.875 1.00 90.81 224 LEU A O 1
ATOM 1834 N N . ASP A 1 225 ? 14.422 14.608 5.644 1.00 90.81 225 ASP A N 1
ATOM 1835 C CA . ASP A 1 225 ? 15.308 14.984 6.752 1.00 90.81 225 ASP A CA 1
ATOM 1836 C C . ASP A 1 225 ? 16.255 13.843 7.185 1.00 90.81 225 ASP A C 1
ATOM 1838 O O . ASP A 1 225 ? 16.865 13.908 8.248 1.00 90.81 225 ASP A O 1
ATOM 1842 N N . ASN A 1 226 ? 16.422 12.813 6.344 1.00 87.88 226 ASN A N 1
ATOM 1843 C CA . ASN A 1 226 ? 17.320 11.667 6.547 1.00 87.88 226 ASN A CA 1
ATOM 1844 C C . ASN A 1 226 ? 17.014 10.790 7.771 1.00 87.88 226 ASN A C 1
ATOM 1846 O O . ASN A 1 226 ? 17.868 10.006 8.188 1.00 87.88 226 ASN A O 1
ATOM 1850 N N . LEU A 1 227 ? 15.800 10.857 8.314 1.00 91.19 227 LEU A N 1
ATOM 1851 C CA . LEU A 1 227 ? 15.355 9.917 9.336 1.00 91.19 227 LEU A CA 1
ATOM 1852 C C . LEU A 1 227 ? 14.971 8.585 8.691 1.00 91.19 227 LEU A C 1
ATOM 1854 O O . LEU A 1 227 ? 14.457 8.534 7.573 1.00 91.19 227 LEU A O 1
ATOM 1858 N N . GLN A 1 228 ? 15.231 7.498 9.409 1.00 92.38 228 GLN A N 1
ATOM 1859 C CA . GLN A 1 228 ? 14.935 6.142 8.963 1.00 92.38 228 GLN A CA 1
ATOM 1860 C C . GLN A 1 228 ? 13.909 5.477 9.877 1.00 92.38 228 GLN A C 1
ATOM 1862 O O . GLN A 1 228 ? 13.791 5.789 11.068 1.00 92.38 228 GLN A O 1
ATOM 1867 N N . GLY A 1 229 ? 13.163 4.533 9.315 1.00 92.81 229 GLY A N 1
ATOM 1868 C CA . GLY A 1 229 ? 12.203 3.751 10.075 1.00 92.81 229 GLY A CA 1
ATOM 1869 C C . GLY A 1 229 ? 11.487 2.707 9.236 1.00 92.81 229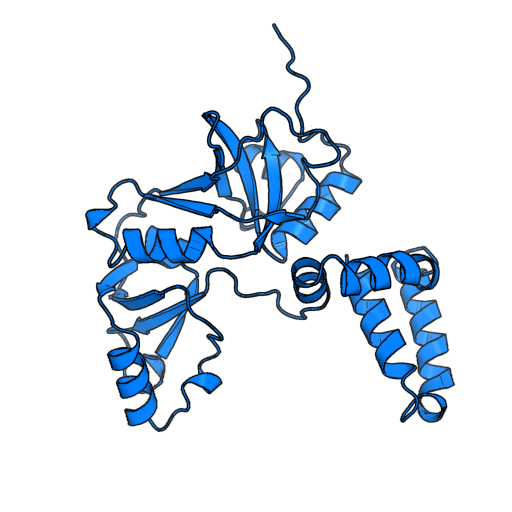 GLY A C 1
ATOM 1870 O O . GLY A 1 229 ? 11.928 2.328 8.150 1.00 92.81 229 GLY A O 1
ATOM 1871 N N . ALA A 1 230 ? 10.342 2.263 9.743 1.00 94.25 230 ALA A N 1
ATOM 1872 C CA . ALA A 1 230 ? 9.496 1.280 9.094 1.00 94.25 230 ALA A CA 1
ATOM 1873 C C . ALA A 1 230 ? 8.188 1.906 8.599 1.00 94.25 230 ALA A C 1
ATOM 1875 O O . ALA A 1 230 ? 7.561 2.711 9.294 1.00 94.25 230 ALA A O 1
ATOM 1876 N N . ILE A 1 231 ? 7.755 1.492 7.409 1.00 94.94 231 ILE A N 1
ATOM 1877 C CA . ILE A 1 231 ? 6.498 1.906 6.790 1.00 94.94 231 ILE A CA 1
ATOM 1878 C C . ILE A 1 231 ? 5.706 0.692 6.298 1.00 94.94 231 ILE A C 1
ATOM 1880 O O . ILE A 1 231 ? 6.256 -0.249 5.721 1.00 94.94 231 ILE A O 1
ATOM 1884 N N . ALA A 1 232 ? 4.397 0.717 6.524 1.00 94.81 232 ALA A N 1
ATOM 1885 C CA . ALA A 1 232 ? 3.437 -0.202 5.916 1.00 94.81 232 ALA A CA 1
ATOM 1886 C C . ALA A 1 232 ? 2.403 0.596 5.117 1.00 94.81 232 ALA A C 1
ATOM 1888 O O . ALA A 1 232 ? 2.118 1.744 5.466 1.00 94.81 232 ALA A O 1
ATOM 1889 N N . PHE A 1 233 ? 1.814 -0.021 4.091 1.00 94.31 233 PHE A N 1
ATOM 1890 C CA . PHE A 1 233 ? 0.827 0.604 3.205 1.00 94.31 233 PHE A CA 1
ATOM 1891 C C . PHE A 1 233 ? -0.512 -0.136 3.217 1.00 94.31 233 PHE A C 1
ATOM 1893 O O . PHE A 1 233 ? -0.593 -1.262 3.700 1.00 94.31 233 PHE A O 1
ATOM 1900 N N . GLY A 1 234 ? -1.559 0.513 2.704 1.00 92.44 234 GLY A N 1
ATOM 1901 C CA . GLY A 1 234 ? -2.871 -0.080 2.457 1.00 92.44 234 GLY A CA 1
ATOM 1902 C C . GLY A 1 234 ? -3.441 -0.804 3.675 1.00 92.44 234 GLY A C 1
ATOM 1903 O O . GLY A 1 234 ? -3.497 -0.264 4.786 1.00 92.44 234 GLY A O 1
ATOM 1904 N N . ARG A 1 235 ? -3.854 -2.052 3.472 1.00 90.19 235 ARG A N 1
ATOM 1905 C CA . ARG A 1 235 ? -4.453 -2.893 4.506 1.00 90.19 235 ARG A CA 1
ATOM 1906 C C . ARG A 1 235 ? -3.466 -3.206 5.619 1.00 90.19 235 ARG A C 1
ATOM 1908 O O . ARG A 1 235 ? -3.845 -3.232 6.791 1.00 90.19 235 ARG A O 1
ATOM 1915 N N . GLU A 1 236 ? -2.205 -3.418 5.284 1.00 91.81 236 GLU A N 1
ATOM 1916 C CA . GLU A 1 236 ? -1.165 -3.738 6.249 1.00 91.81 236 GLU A CA 1
ATOM 1917 C C . GLU A 1 236 ? -0.836 -2.541 7.131 1.00 91.81 236 GLU A C 1
ATOM 1919 O O . GLU A 1 236 ? -0.622 -2.716 8.328 1.00 91.81 236 GLU A O 1
ATOM 1924 N N . ALA A 1 237 ? -0.964 -1.318 6.620 1.00 93.62 237 ALA A N 1
ATOM 1925 C CA . ALA A 1 237 ? -0.954 -0.122 7.456 1.00 93.62 237 ALA A CA 1
ATOM 1926 C C . ALA A 1 237 ? -2.076 -0.158 8.512 1.00 93.62 237 ALA A C 1
ATOM 1928 O O . ALA A 1 237 ? -1.840 0.080 9.697 1.00 93.62 237 ALA A O 1
ATOM 1929 N N . LEU A 1 238 ? -3.305 -0.517 8.128 1.00 91.75 238 LEU A N 1
ATOM 1930 C CA . LEU A 1 238 ? -4.427 -0.610 9.072 1.00 91.75 238 LEU A CA 1
ATOM 1931 C C . LEU A 1 238 ? -4.200 -1.694 10.139 1.00 91.75 238 LEU A C 1
ATOM 1933 O O . LEU A 1 238 ? -4.513 -1.491 11.321 1.00 91.75 238 LEU A O 1
ATOM 1937 N N . LEU A 1 239 ? -3.656 -2.844 9.737 1.00 91.12 239 LEU A N 1
ATOM 1938 C CA . LEU A 1 239 ? -3.306 -3.930 10.653 1.00 91.12 239 LEU A CA 1
ATOM 1939 C C . LEU A 1 239 ? -2.194 -3.502 11.616 1.00 91.12 239 LEU A C 1
ATOM 1941 O O . LEU A 1 239 ? -2.355 -3.666 12.826 1.00 91.12 239 LEU A O 1
ATOM 1945 N N . LEU A 1 240 ? -1.136 -2.871 11.101 1.00 92.38 240 LEU A N 1
ATOM 1946 C CA . LEU A 1 240 ? -0.030 -2.352 11.901 1.00 92.38 240 LEU A CA 1
ATOM 1947 C C . LEU A 1 240 ? -0.524 -1.334 12.933 1.00 92.38 240 LEU A C 1
ATOM 1949 O O . LEU A 1 240 ? -0.236 -1.475 14.116 1.00 92.38 240 LEU A O 1
ATOM 1953 N N . HIS A 1 241 ? -1.353 -0.370 12.530 1.00 92.06 241 HIS A N 1
ATOM 1954 C CA . HIS A 1 241 ? -1.948 0.599 13.455 1.00 92.06 241 HIS A CA 1
ATOM 1955 C C . HIS A 1 241 ? -2.783 -0.074 14.555 1.00 92.06 241 HIS A C 1
ATOM 1957 O O . HIS A 1 241 ? -2.785 0.368 15.704 1.00 92.06 241 HIS A O 1
ATOM 1963 N N . THR A 1 242 ? -3.489 -1.164 14.237 1.00 89.69 242 THR A N 1
ATOM 1964 C CA . THR A 1 242 ? -4.242 -1.916 15.253 1.00 89.69 242 THR A CA 1
ATOM 1965 C C . THR A 1 242 ? -3.301 -2.598 16.249 1.00 89.69 242 THR A C 1
ATOM 1967 O O . THR A 1 242 ? -3.549 -2.526 17.451 1.00 89.69 242 THR A O 1
ATOM 1970 N N . ALA A 1 243 ? -2.211 -3.203 15.769 1.00 89.94 243 ALA A N 1
ATOM 1971 C CA . ALA A 1 243 ? -1.194 -3.830 16.614 1.00 89.94 243 ALA A CA 1
ATOM 1972 C C . ALA A 1 243 ? -0.466 -2.806 17.507 1.00 89.94 243 ALA A C 1
ATOM 1974 O O . ALA A 1 243 ? -0.260 -3.040 18.699 1.00 89.94 243 ALA A O 1
ATOM 1975 N N . LEU A 1 244 ? -0.145 -1.628 16.970 1.00 90.50 244 LEU A N 1
ATOM 1976 C CA . LEU A 1 244 ? 0.466 -0.528 17.722 1.00 90.50 244 LEU A CA 1
ATOM 1977 C C . LEU A 1 244 ? -0.436 -0.046 18.863 1.00 90.50 244 LEU A C 1
ATOM 1979 O O . LEU A 1 244 ? 0.004 0.051 20.007 1.00 90.50 244 LEU A O 1
ATOM 1983 N N . LYS A 1 245 ? -1.736 0.134 18.596 1.00 86.38 245 LYS A N 1
ATOM 1984 C CA . LYS A 1 245 ? -2.711 0.514 19.632 1.00 86.38 245 LYS A CA 1
ATOM 1985 C C . LYS A 1 245 ? -2.840 -0.501 20.767 1.00 86.38 245 LYS A C 1
ATOM 1987 O O . LYS A 1 245 ? -3.178 -0.112 21.880 1.00 86.38 245 LYS A O 1
ATOM 1992 N N . GLN A 1 246 ? -2.598 -1.782 20.499 1.00 84.75 246 GLN A N 1
ATOM 1993 C CA . GLN A 1 246 ? -2.646 -2.832 21.520 1.00 84.75 246 GLN A CA 1
ATOM 1994 C C . GLN A 1 246 ? -1.340 -2.946 22.318 1.00 84.75 246 GLN A C 1
ATOM 1996 O O . GLN A 1 246 ? -1.379 -3.259 23.503 1.00 84.75 246 GLN A O 1
ATOM 2001 N N . SER A 1 247 ? -0.198 -2.687 21.681 1.00 78.94 247 SER A N 1
ATOM 2002 C CA . SER A 1 247 ? 1.138 -2.906 22.254 1.00 78.94 247 SER A CA 1
ATOM 2003 C C . SER A 1 247 ? 1.698 -1.732 23.068 1.00 78.94 247 SER A C 1
ATOM 2005 O O . SER A 1 247 ? 2.693 -1.920 23.760 1.00 78.94 247 SER A O 1
ATOM 2007 N N . ARG A 1 248 ? 1.077 -0.539 23.012 1.00 71.88 248 ARG A N 1
ATOM 2008 C CA . ARG A 1 248 ? 1.587 0.716 23.618 1.00 71.88 248 ARG A CA 1
ATOM 2009 C C . ARG A 1 248 ? 3.024 1.076 23.192 1.00 71.88 248 ARG A C 1
ATOM 2011 O O . ARG A 1 248 ? 3.695 1.829 23.890 1.00 71.88 248 ARG A O 1
ATOM 2018 N N . LEU A 1 249 ? 3.498 0.537 22.070 1.00 82.50 249 LEU A N 1
ATOM 2019 C CA . LEU A 1 249 ? 4.826 0.822 21.536 1.00 82.50 249 LEU A CA 1
ATOM 2020 C C . LEU A 1 249 ? 4.859 2.253 20.987 1.00 82.50 249 LEU A C 1
ATOM 2022 O O . LEU A 1 249 ? 4.000 2.623 20.185 1.00 82.50 249 LEU A O 1
ATOM 2026 N N . ASP A 1 250 ? 5.835 3.048 21.429 1.00 80.25 250 ASP A N 1
ATOM 2027 C CA . ASP A 1 250 ? 6.002 4.422 20.960 1.00 80.25 250 ASP A CA 1
ATOM 2028 C C . ASP A 1 250 ? 6.758 4.436 19.626 1.00 80.25 250 ASP A C 1
ATOM 2030 O O . ASP A 1 250 ? 7.907 3.999 19.554 1.00 80.25 250 ASP A O 1
ATOM 2034 N N . CYS A 1 251 ? 6.083 4.908 18.576 1.00 79.38 251 CYS A N 1
ATOM 2035 C CA . CYS A 1 251 ? 6.615 5.053 17.221 1.00 79.38 251 CYS A CA 1
ATOM 2036 C C . CYS A 1 251 ? 7.255 6.425 16.960 1.00 79.38 251 CYS A C 1
ATOM 2038 O O . CYS A 1 251 ? 7.782 6.627 15.862 1.00 79.38 251 CYS A O 1
ATOM 2040 N N . GLY A 1 252 ? 7.169 7.351 17.923 1.00 63.97 252 GLY A N 1
ATOM 2041 C CA . GLY A 1 252 ? 7.741 8.691 17.852 1.00 63.97 252 GLY A CA 1
ATOM 2042 C C . GLY A 1 252 ? 9.129 8.822 18.444 1.00 63.97 252 GLY A C 1
ATOM 2043 O O . GLY A 1 252 ? 9.831 9.753 18.073 1.00 63.97 252 GLY A O 1
ATOM 2044 N N . GLY A 1 253 ? 9.537 7.873 19.293 1.00 53.59 253 GLY A N 1
ATOM 2045 C CA . GLY A 1 253 ? 10.852 7.852 19.920 1.00 53.59 253 GLY A CA 1
ATOM 2046 C C . GLY A 1 253 ? 11.195 9.204 20.536 1.00 53.59 253 GLY A C 1
ATOM 2047 O O . GLY A 1 253 ? 11.895 10.002 19.915 1.00 53.59 253 GLY A O 1
ATOM 2048 N N . THR A 1 254 ? 10.773 9.458 21.780 1.00 36.62 254 THR A N 1
ATOM 2049 C CA . THR A 1 254 ? 11.512 10.420 22.606 1.00 36.62 254 THR A CA 1
ATOM 2050 C C . THR A 1 254 ? 12.979 10.027 22.526 1.00 36.62 254 THR A C 1
ATOM 2052 O O . THR A 1 254 ? 13.337 8.937 22.976 1.00 36.62 254 THR A O 1
ATOM 2055 N N . ALA A 1 255 ? 13.798 10.866 21.892 1.00 34.19 255 ALA A N 1
ATOM 2056 C CA . ALA A 1 255 ? 15.231 10.670 21.835 1.00 34.19 255 ALA A CA 1
ATOM 2057 C C . ALA A 1 255 ? 15.721 10.448 23.268 1.00 34.19 255 ALA A C 1
ATOM 2059 O O . ALA A 1 255 ? 15.695 11.366 24.088 1.00 34.19 255 ALA A O 1
ATOM 2060 N N . ILE A 1 256 ? 16.136 9.223 23.589 1.00 29.95 256 ILE A N 1
ATOM 2061 C CA . ILE A 1 256 ? 17.033 9.026 24.717 1.00 29.95 256 ILE A CA 1
ATOM 2062 C C . ILE A 1 256 ? 18.367 9.546 24.197 1.00 29.95 256 ILE A C 1
ATOM 2064 O O . ILE A 1 256 ? 19.096 8.849 23.497 1.00 29.95 256 ILE A O 1
ATOM 2068 N N . ILE A 1 257 ? 18.610 10.830 24.451 1.00 28.41 257 ILE A N 1
ATOM 2069 C CA . ILE A 1 257 ? 19.944 11.408 24.397 1.00 28.41 257 ILE A CA 1
ATOM 2070 C C . ILE A 1 257 ? 20.720 10.675 25.497 1.00 28.41 257 ILE A C 1
ATOM 2072 O O . ILE A 1 257 ? 20.458 10.891 26.681 1.00 28.41 257 ILE A O 1
ATOM 2076 N N . CYS A 1 258 ? 21.580 9.739 25.101 1.00 30.30 258 CYS A N 1
ATOM 2077 C CA . CYS A 1 258 ? 22.672 9.258 25.942 1.00 30.30 258 CYS A CA 1
ATOM 2078 C C . CYS A 1 258 ? 23.897 10.136 25.705 1.00 30.30 258 CYS A C 1
ATOM 2080 O O . CYS A 1 258 ? 24.146 10.475 24.525 1.00 30.30 258 CYS A O 1
#